Protein AF-A0A170TWL9-F1 (afdb_monomer_lite)

InterPro domains:
  IPR001144 Heat-labile enterotoxin, A chain [PF01375] (1-218)
  IPR001144 Heat-labile enterotoxin, A chain [PR00771] (6-32)
  IPR001144 Heat-labile enterotoxin, A chain [PR00771] (35-55)
  IPR001144 Heat-labile enterotoxin, A chain [PR00771] (71-89)
  IPR001144 Heat-labile enterotoxin, A chain [PR00771] (93-113)
  IPR001144 Heat-labile enterotoxin, A chain [PR00771] (134-156)
  IPR001144 Heat-labile enterotoxin, A chain [PR00771] (157-177)
  IPR001144 Heat-labile enterotoxin, A chain [PR00771] (177-192)

pLDDT: mean 90.64, std 11.94, range [48.66, 98.81]

Sequence (218 aa):
MPRGHNEYFDRGTQMNINLYDHARGTQTGFVRYDDGYVSTSLSLRSAHLAGQSILSGYSTYYIYVIATAPNMFNVNDVLGIYSPHPYEQEVSALGGIPYSQIYGWYRVNFGVIDERLHRNREYRDRYYRNLNIAPAEDGYRLAGFPPDHQAWREEPWIHHAPQGCGNSSRTITGDTCNEETQNLSTIYLRKYQSKVKRQIFSDYQSEVDIYNRIRNEL

Structure (mmCIF, N/CA/C/O backbone):
data_AF-A0A170TWL9-F1
#
_entry.id   AF-A0A170TWL9-F1
#
loop_
_atom_site.group_PDB
_atom_site.id
_atom_site.type_symbol
_atom_site.label_atom_id
_atom_site.label_alt_id
_atom_site.label_comp_id
_atom_site.label_asym_id
_atom_site.label_entity_id
_atom_site.label_seq_id
_atom_site.pdbx_PDB_ins_code
_atom_site.Cartn_x
_atom_site.Cartn_y
_atom_site.Cartn_z
_atom_site.occupancy
_atom_site.B_iso_or_equiv
_atom_site.auth_seq_id
_atom_site.auth_comp_id
_atom_site.auth_asym_id
_atom_site.auth_atom_id
_atom_site.pdbx_PDB_model_num
ATOM 1 N N . MET A 1 1 ? 1.762 5.913 8.881 1.00 92.31 1 MET A N 1
ATOM 2 C CA . MET A 1 1 ? 2.630 6.549 7.867 1.00 92.31 1 MET A CA 1
ATOM 3 C C . MET A 1 1 ? 3.800 5.625 7.592 1.00 92.31 1 MET A C 1
ATOM 5 O O . MET A 1 1 ? 4.074 4.807 8.469 1.00 92.31 1 MET A O 1
ATOM 9 N N . PRO A 1 2 ? 4.455 5.721 6.425 1.00 92.19 2 PRO A N 1
ATOM 10 C CA . PRO A 1 2 ? 5.733 5.060 6.206 1.00 92.19 2 PRO A CA 1
ATOM 11 C C . PRO A 1 2 ? 6.799 5.585 7.179 1.00 92.19 2 PRO A C 1
ATOM 13 O O . PRO A 1 2 ? 6.659 6.676 7.743 1.00 92.19 2 PRO A O 1
ATOM 16 N N . ARG A 1 3 ? 7.859 4.809 7.393 1.00 89.56 3 ARG A N 1
ATOM 17 C CA . ARG A 1 3 ? 8.984 5.163 8.259 1.00 89.56 3 ARG A CA 1
ATOM 18 C C . ARG A 1 3 ? 9.635 6.462 7.788 1.00 89.56 3 ARG A C 1
ATOM 20 O O . ARG A 1 3 ? 9.765 6.714 6.597 1.00 89.56 3 ARG A O 1
ATOM 27 N N . GLY A 1 4 ? 10.034 7.303 8.742 1.00 85.31 4 GLY A N 1
ATOM 28 C CA . GLY A 1 4 ? 10.668 8.590 8.445 1.00 85.31 4 GLY A CA 1
ATOM 29 C C . GLY A 1 4 ? 9.705 9.677 7.958 1.00 85.31 4 GLY A C 1
ATOM 30 O O . GLY A 1 4 ? 10.166 10.763 7.628 1.00 85.31 4 GLY A O 1
ATOM 31 N N . HIS A 1 5 ? 8.389 9.429 7.944 1.00 84.69 5 HIS A N 1
ATOM 32 C CA . HIS A 1 5 ? 7.387 10.428 7.581 1.00 84.69 5 HIS A CA 1
ATOM 33 C C . HIS A 1 5 ? 6.379 10.672 8.707 1.00 84.69 5 HIS A C 1
ATOM 35 O O . HIS A 1 5 ? 5.733 9.743 9.196 1.00 84.69 5 HIS A O 1
ATOM 41 N N . ASN A 1 6 ? 6.223 11.939 9.094 1.00 85.00 6 ASN A N 1
ATOM 42 C CA . ASN A 1 6 ? 5.450 12.315 10.281 1.00 85.00 6 ASN A CA 1
ATOM 43 C C . ASN A 1 6 ? 4.009 12.737 9.959 1.00 85.00 6 ASN A C 1
ATOM 45 O O . ASN A 1 6 ? 3.110 12.502 10.763 1.00 85.00 6 ASN A O 1
ATOM 49 N N . GLU A 1 7 ? 3.759 13.307 8.777 1.00 87.38 7 GLU A N 1
ATOM 50 C CA . GLU A 1 7 ? 2.449 13.847 8.404 1.00 87.38 7 GLU A CA 1
ATOM 51 C C . GLU A 1 7 ? 2.082 13.482 6.969 1.00 87.38 7 GLU A C 1
ATOM 53 O O . GLU A 1 7 ? 2.837 13.755 6.052 1.00 87.38 7 GLU A O 1
ATOM 58 N N . TYR A 1 8 ? 0.876 12.954 6.742 1.00 87.00 8 TYR A N 1
ATOM 59 C CA . TYR A 1 8 ? 0.470 12.432 5.428 1.00 87.00 8 TYR A CA 1
ATOM 60 C C . TYR A 1 8 ? 0.546 13.437 4.270 1.00 87.00 8 TYR A C 1
ATOM 62 O O . TYR A 1 8 ? 0.682 13.042 3.116 1.00 87.00 8 TYR A O 1
ATOM 70 N N . PHE A 1 9 ? 0.362 14.728 4.553 1.00 87.25 9 PHE A N 1
ATOM 71 C CA . PHE A 1 9 ? 0.367 15.783 3.541 1.00 87.25 9 PHE A CA 1
ATOM 72 C C . PHE A 1 9 ? 1.649 16.611 3.535 1.00 87.25 9 PHE A C 1
ATOM 74 O O . PHE A 1 9 ? 1.717 17.556 2.737 1.00 87.25 9 PHE A O 1
ATOM 81 N N . ASP A 1 10 ? 2.622 16.276 4.389 1.00 82.06 10 ASP A N 1
ATOM 82 C CA . ASP A 1 10 ? 3.921 16.930 4.372 1.00 82.06 10 ASP A CA 1
ATOM 83 C C . ASP A 1 10 ? 4.630 16.640 3.047 1.00 82.06 10 ASP A C 1
ATOM 85 O O . ASP A 1 10 ? 4.561 15.556 2.467 1.00 82.06 10 ASP A O 1
ATOM 89 N N . ARG A 1 11 ? 5.274 17.682 2.536 1.00 74.31 11 ARG A N 1
ATOM 90 C CA . ARG A 1 11 ? 6.054 17.663 1.299 1.00 74.31 11 ARG A CA 1
ATOM 91 C C . ARG A 1 11 ? 7.509 18.049 1.534 1.00 74.31 11 ARG A C 1
ATOM 93 O O . ARG A 1 11 ? 8.288 17.945 0.594 1.00 74.31 11 ARG A O 1
ATOM 100 N N . GLY A 1 12 ? 7.855 18.524 2.732 1.00 68.00 12 GLY A N 1
ATOM 101 C CA . GLY A 1 12 ? 9.215 18.899 3.103 1.00 68.00 12 GLY A CA 1
ATOM 102 C C . GLY A 1 12 ? 10.108 17.682 3.318 1.00 68.00 12 GLY A C 1
ATOM 103 O O . GLY A 1 12 ? 11.290 17.729 2.992 1.00 68.00 12 GLY A O 1
ATOM 104 N N . THR A 1 13 ? 9.537 16.573 3.792 1.00 71.31 13 THR A N 1
ATOM 105 C CA . THR A 1 13 ? 10.272 15.321 3.989 1.00 71.31 13 THR A CA 1
ATOM 106 C C . THR A 1 13 ? 10.143 14.420 2.761 1.00 71.31 13 THR A C 1
ATOM 108 O O . THR A 1 13 ? 9.133 13.734 2.583 1.00 71.31 13 THR A O 1
ATOM 111 N N . GLN A 1 14 ? 11.160 14.413 1.898 1.00 76.06 14 GLN A N 1
ATOM 112 C CA . GLN A 1 14 ? 11.200 13.521 0.739 1.00 76.06 14 GLN A CA 1
ATOM 113 C C . GLN A 1 14 ? 11.620 12.110 1.174 1.00 76.06 14 GLN A C 1
ATOM 115 O O . GLN A 1 14 ? 12.748 11.900 1.607 1.00 76.06 14 GLN A O 1
ATOM 120 N N . MET A 1 15 ? 10.695 11.151 1.073 1.00 88.88 15 MET A N 1
ATOM 121 C CA . MET A 1 15 ? 10.951 9.733 1.350 1.00 88.88 15 MET A CA 1
ATOM 122 C C . MET A 1 15 ? 11.278 8.969 0.061 1.00 88.88 15 MET A C 1
ATOM 124 O O . MET A 1 15 ? 10.756 9.315 -1.005 1.00 88.88 15 MET A O 1
ATOM 128 N N . ASN A 1 16 ? 12.088 7.912 0.166 1.00 93.00 16 ASN A N 1
ATOM 129 C CA . ASN A 1 16 ? 12.199 6.906 -0.892 1.00 93.00 16 ASN A CA 1
ATOM 130 C C . ASN A 1 16 ? 10.837 6.221 -1.086 1.00 93.00 16 ASN A C 1
ATOM 132 O O . ASN A 1 16 ? 10.160 5.946 -0.096 1.00 93.00 16 ASN A O 1
ATOM 136 N N . ILE A 1 17 ? 10.424 5.978 -2.331 1.00 96.19 17 ILE A N 1
ATOM 137 C CA . ILE A 1 17 ? 9.182 5.280 -2.675 1.00 96.19 17 ILE A CA 1
ATOM 138 C C . ILE A 1 17 ? 9.493 4.180 -3.692 1.00 96.19 17 ILE A C 1
ATOM 140 O O . ILE A 1 17 ? 9.499 4.417 -4.903 1.00 96.19 17 ILE A O 1
ATOM 144 N N . ASN A 1 18 ? 9.701 2.965 -3.189 1.00 98.00 18 ASN A N 1
ATOM 145 C CA . ASN A 1 18 ? 10.047 1.799 -3.997 1.00 98.00 18 ASN A CA 1
ATOM 146 C C . ASN A 1 18 ? 9.325 0.548 -3.466 1.00 98.00 18 ASN A C 1
ATOM 148 O O . ASN A 1 18 ? 9.543 0.130 -2.330 1.00 98.00 18 ASN A O 1
ATOM 152 N N . LEU A 1 19 ? 8.454 -0.052 -4.289 1.00 98.38 19 LEU A N 1
ATOM 153 C CA . LEU A 1 19 ? 7.650 -1.207 -3.880 1.00 98.38 19 LEU A CA 1
ATOM 154 C C . LEU A 1 19 ? 8.497 -2.474 -3.695 1.00 98.38 19 LEU A C 1
ATOM 156 O O . LEU A 1 19 ? 8.265 -3.227 -2.751 1.00 98.38 19 LEU A O 1
ATOM 160 N N . TYR A 1 20 ? 9.469 -2.715 -4.575 1.00 98.31 20 TYR A N 1
ATOM 161 C CA . TYR A 1 20 ? 10.357 -3.872 -4.499 1.00 98.31 20 TYR A CA 1
ATOM 162 C C . TYR A 1 20 ? 11.266 -3.815 -3.267 1.00 98.31 20 TYR A C 1
ATOM 164 O O . TYR A 1 20 ? 11.456 -4.831 -2.597 1.00 98.31 20 TYR A O 1
ATOM 172 N N . ASP A 1 21 ? 11.797 -2.641 -2.923 1.00 97.38 21 ASP A N 1
ATOM 173 C CA . ASP A 1 21 ? 12.589 -2.460 -1.700 1.00 97.38 21 ASP A CA 1
ATOM 174 C C . ASP A 1 21 ? 11.718 -2.628 -0.451 1.00 97.38 21 ASP A C 1
ATOM 176 O O . ASP A 1 21 ? 12.041 -3.449 0.413 1.00 97.38 21 ASP A O 1
ATOM 180 N N . HIS A 1 22 ? 10.546 -1.981 -0.424 1.00 97.56 22 HIS A N 1
ATOM 181 C CA . HIS A 1 22 ? 9.564 -2.137 0.649 1.00 97.56 22 HIS A CA 1
ATOM 182 C C . HIS A 1 22 ? 9.211 -3.609 0.900 1.00 97.56 22 HIS A C 1
ATOM 184 O O . HIS A 1 22 ? 9.270 -4.086 2.036 1.00 97.56 22 HIS A O 1
ATOM 190 N N . ALA A 1 23 ? 8.873 -4.346 -0.162 1.00 97.38 23 ALA A N 1
ATOM 191 C CA . ALA A 1 23 ? 8.463 -5.743 -0.079 1.00 97.38 23 ALA A CA 1
ATOM 192 C C . ALA A 1 23 ? 9.595 -6.665 0.399 1.00 97.38 23 ALA A C 1
ATOM 194 O O . ALA A 1 23 ? 9.314 -7.736 0.924 1.00 97.38 23 ALA A O 1
ATOM 195 N N . ARG A 1 24 ? 10.868 -6.272 0.255 1.00 95.75 24 ARG A N 1
ATOM 196 C CA . ARG A 1 24 ? 12.031 -7.014 0.775 1.00 95.75 24 ARG A CA 1
ATOM 197 C C . ARG A 1 24 ? 12.435 -6.599 2.193 1.00 95.75 24 ARG A C 1
ATOM 199 O O . ARG A 1 24 ? 13.191 -7.327 2.835 1.00 95.75 24 ARG A O 1
ATOM 206 N N . GLY A 1 25 ? 11.935 -5.470 2.698 1.00 90.38 25 GLY A N 1
ATOM 207 C CA . GLY A 1 25 ? 12.315 -4.910 3.998 1.00 90.38 25 GLY A CA 1
ATOM 208 C C . GLY A 1 25 ? 12.005 -5.831 5.183 1.00 90.38 25 GLY A C 1
ATOM 209 O O . GLY A 1 25 ? 10.901 -6.346 5.312 1.00 90.38 25 GLY A O 1
ATOM 210 N N . THR A 1 26 ? 12.958 -6.037 6.090 1.00 84.81 26 THR A N 1
ATOM 211 C CA . THR A 1 26 ? 12.787 -6.947 7.235 1.00 84.81 26 THR A CA 1
ATOM 212 C C . THR A 1 26 ? 11.774 -6.430 8.261 1.00 84.81 26 THR A C 1
ATOM 214 O O . THR A 1 26 ? 11.800 -5.261 8.642 1.00 84.81 26 THR A O 1
ATOM 217 N N . GLN A 1 27 ? 10.942 -7.326 8.791 1.00 77.19 27 GLN A N 1
ATOM 218 C CA . GLN A 1 27 ? 9.908 -7.024 9.786 1.00 77.19 27 GLN A CA 1
ATOM 219 C C . GLN A 1 27 ? 10.468 -7.115 11.220 1.00 77.19 27 GLN A C 1
ATOM 221 O O . GLN A 1 27 ? 10.178 -8.051 11.962 1.00 77.19 27 GLN A O 1
ATOM 226 N N . THR A 1 28 ? 11.323 -6.173 11.628 1.00 73.75 28 THR A N 1
ATOM 227 C CA . THR A 1 28 ? 11.862 -6.133 13.002 1.00 73.75 28 THR A CA 1
ATOM 228 C C . THR A 1 28 ? 11.100 -5.124 13.856 1.00 73.75 28 THR A C 1
ATOM 230 O O . THR A 1 28 ? 11.304 -3.918 13.724 1.00 73.75 28 THR A O 1
ATOM 233 N N . GLY A 1 29 ? 10.216 -5.611 14.733 1.00 76.19 29 GLY A N 1
ATOM 234 C CA . GLY A 1 29 ? 9.439 -4.787 15.673 1.00 76.19 29 GLY A CA 1
ATOM 235 C C . GLY A 1 29 ? 8.291 -3.980 15.052 1.00 76.19 29 GLY A C 1
ATOM 236 O O . GLY A 1 29 ? 7.543 -3.339 15.782 1.00 76.19 29 GLY A O 1
ATOM 237 N N . PHE A 1 30 ? 8.124 -4.033 13.728 1.00 83.25 30 PHE A N 1
ATOM 238 C CA . PHE A 1 30 ? 7.026 -3.424 12.978 1.00 83.25 30 PHE A CA 1
ATOM 239 C C . PHE A 1 30 ? 6.694 -4.270 11.743 1.00 83.25 30 PHE A C 1
ATOM 241 O O . PHE A 1 30 ? 7.582 -4.868 11.134 1.00 83.25 30 PHE A O 1
ATOM 248 N N . VAL A 1 31 ? 5.414 -4.291 11.357 1.00 85.44 31 VAL A N 1
ATOM 249 C CA . VAL A 1 31 ? 4.985 -4.753 10.022 1.00 85.44 31 VAL A CA 1
ATOM 250 C C . VAL A 1 31 ? 5.604 -3.829 8.962 1.00 85.44 31 VAL A C 1
ATOM 252 O O . VAL A 1 31 ? 5.849 -2.658 9.259 1.00 85.44 31 VAL A O 1
ATOM 255 N N . ARG A 1 32 ? 5.872 -4.330 7.743 1.00 91.69 32 ARG A N 1
ATOM 256 C CA . ARG A 1 32 ? 6.568 -3.569 6.685 1.00 91.69 32 ARG A CA 1
ATOM 257 C C . ARG A 1 32 ? 5.933 -2.196 6.474 1.00 91.69 32 ARG A C 1
ATOM 259 O O . ARG A 1 32 ? 4.750 -2.074 6.152 1.00 91.69 32 ARG A O 1
ATOM 266 N N . TYR A 1 33 ? 6.738 -1.156 6.656 1.00 92.44 33 TYR A N 1
ATOM 267 C CA . TYR A 1 33 ? 6.307 0.237 6.549 1.00 92.44 33 TYR A CA 1
ATOM 268 C C . TYR A 1 33 ? 7.424 1.170 6.055 1.00 92.44 33 TYR A C 1
ATOM 270 O O . TYR A 1 33 ? 7.329 2.379 6.235 1.00 92.44 33 TYR A O 1
ATOM 278 N N . ASP A 1 34 ? 8.502 0.623 5.487 1.00 93.69 34 ASP A N 1
ATOM 279 C CA . ASP A 1 34 ? 9.631 1.403 4.960 1.00 93.69 34 ASP A CA 1
ATOM 280 C C . ASP A 1 34 ? 9.448 1.729 3.465 1.00 93.69 34 ASP A C 1
ATOM 282 O O . ASP A 1 34 ? 8.445 1.333 2.864 1.00 93.69 34 ASP A O 1
ATOM 286 N N . ASP A 1 35 ? 10.382 2.479 2.878 1.00 95.50 35 ASP A N 1
ATOM 287 C CA . ASP A 1 35 ? 10.444 2.771 1.430 1.00 95.50 35 ASP A CA 1
ATOM 288 C C . ASP A 1 35 ? 9.135 3.316 0.844 1.00 95.50 35 ASP A C 1
ATOM 290 O O . ASP A 1 35 ? 8.732 3.021 -0.282 1.00 95.50 35 ASP A O 1
ATOM 294 N N . GLY A 1 36 ? 8.452 4.132 1.647 1.00 95.38 36 GLY A N 1
ATOM 295 C CA . GLY A 1 36 ? 7.307 4.924 1.223 1.00 95.38 36 GLY A CA 1
ATOM 296 C C . GLY A 1 36 ? 5.995 4.166 1.090 1.00 95.38 36 GLY A C 1
ATOM 297 O O . GLY A 1 36 ? 5.004 4.758 0.663 1.00 95.38 36 GLY A O 1
ATOM 298 N N . TYR A 1 37 ? 5.942 2.906 1.511 1.00 98.06 37 TYR A N 1
ATOM 299 C CA . 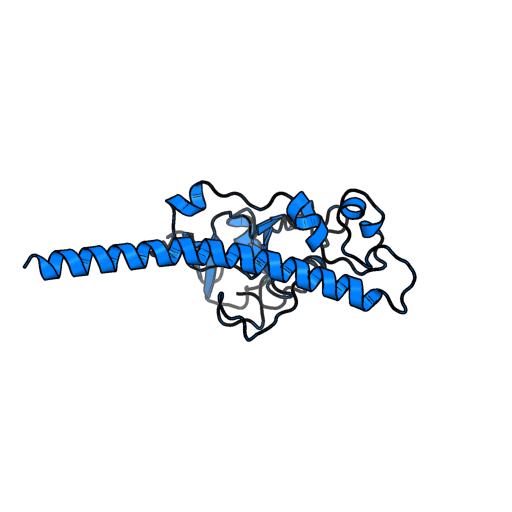TYR A 1 37 ? 4.716 2.116 1.557 1.00 98.06 37 TYR A CA 1
ATOM 300 C C . TYR A 1 37 ? 4.393 1.668 2.986 1.00 98.06 37 TYR A C 1
ATOM 302 O O . TYR A 1 37 ? 5.257 1.615 3.856 1.00 98.06 37 TYR A O 1
ATOM 310 N N . VAL A 1 38 ? 3.127 1.337 3.243 1.00 97.94 38 VAL A N 1
ATOM 311 C CA . VAL A 1 38 ? 2.688 0.659 4.475 1.00 97.94 38 VAL A CA 1
ATOM 312 C C . VAL A 1 38 ? 1.920 -0.593 4.088 1.00 97.94 38 VAL A C 1
ATOM 314 O O . VAL A 1 38 ? 0.921 -0.489 3.375 1.00 97.94 38 VAL A O 1
ATOM 317 N N . SER A 1 39 ? 2.380 -1.751 4.555 1.00 97.81 39 SER A N 1
ATOM 318 C CA . SER A 1 39 ? 1.789 -3.043 4.221 1.00 97.81 39 SER A CA 1
ATOM 319 C C . SER A 1 39 ? 0.548 -3.343 5.064 1.00 97.81 39 SER A C 1
ATOM 321 O O . SER A 1 39 ? 0.416 -2.914 6.216 1.00 97.81 39 SER A O 1
ATOM 323 N N . THR A 1 40 ? -0.391 -4.066 4.463 1.00 98.25 40 T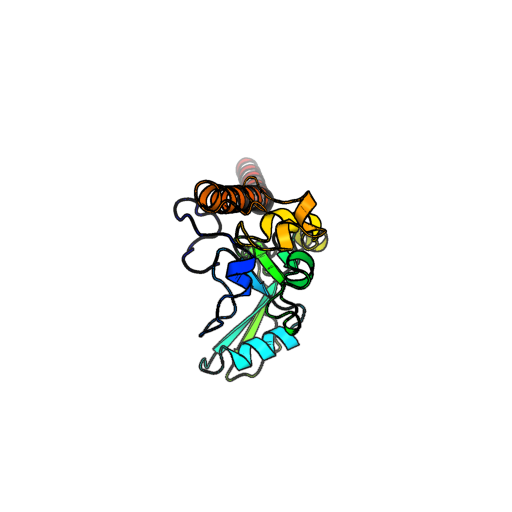HR A N 1
ATOM 324 C CA . THR A 1 40 ? -1.646 -4.522 5.065 1.00 98.25 40 THR A CA 1
ATOM 325 C C . THR A 1 40 ? -1.912 -5.970 4.666 1.00 98.25 40 THR A C 1
ATOM 327 O O . THR A 1 40 ? -1.358 -6.470 3.687 1.00 98.25 40 THR A O 1
ATOM 330 N N . SER A 1 41 ? -2.782 -6.650 5.413 1.00 97.06 41 SER A N 1
ATOM 331 C CA . SER A 1 41 ? -3.205 -8.020 5.107 1.00 97.06 41 SER A CA 1
ATOM 332 C C . SER A 1 41 ? -4.662 -8.056 4.649 1.00 97.06 41 SER A C 1
ATOM 334 O O . SER A 1 41 ? -5.493 -7.292 5.140 1.00 97.06 41 SER A O 1
ATOM 336 N N . LEU A 1 42 ? -5.000 -9.012 3.782 1.00 95.88 42 LEU A N 1
ATOM 337 C CA . LEU A 1 42 ? -6.357 -9.183 3.237 1.00 95.88 42 LEU A CA 1
ATOM 338 C C . LEU A 1 42 ? -7.414 -9.623 4.264 1.00 95.88 42 LEU A C 1
ATOM 340 O O . LEU A 1 42 ? -8.610 -9.553 3.987 1.00 95.88 42 LEU A O 1
ATOM 344 N N . SER A 1 43 ? -7.007 -10.111 5.440 1.00 96.88 43 SER A N 1
ATOM 345 C CA . SER A 1 43 ? -7.937 -10.577 6.469 1.00 96.88 43 SER A CA 1
ATOM 346 C C . SER A 1 43 ? -7.483 -10.212 7.879 1.00 96.88 43 SER A C 1
ATOM 348 O O . SER A 1 43 ? -6.285 -10.147 8.165 1.00 96.88 43 SER A O 1
ATOM 350 N N . LEU A 1 44 ? -8.455 -10.059 8.787 1.00 97.25 44 LEU A N 1
ATOM 351 C CA . LEU A 1 44 ? -8.206 -9.861 10.219 1.00 97.25 44 LEU A CA 1
ATOM 352 C C . LEU A 1 44 ? -7.350 -10.993 10.803 1.00 97.25 44 LEU A C 1
ATOM 354 O O . LEU A 1 44 ? -6.450 -10.737 11.595 1.00 97.25 44 LEU A O 1
ATOM 358 N N . ARG A 1 45 ? -7.593 -12.240 10.380 1.00 96.44 45 ARG A N 1
ATOM 359 C CA . ARG A 1 45 ? -6.821 -13.402 10.832 1.00 96.44 45 ARG A CA 1
ATOM 360 C C . ARG A 1 45 ? -5.358 -13.303 10.404 1.00 96.44 45 ARG A C 1
ATOM 362 O O . ARG A 1 45 ? -4.481 -13.495 11.238 1.00 96.44 45 ARG A O 1
ATOM 369 N N . SER A 1 46 ? -5.092 -12.993 9.136 1.00 95.94 46 SER A N 1
ATOM 370 C CA . SER A 1 46 ? -3.722 -12.832 8.629 1.00 95.94 46 SER A CA 1
ATOM 371 C C . SER A 1 46 ? -3.002 -11.686 9.345 1.00 95.94 46 SER A C 1
ATOM 373 O O . SER A 1 46 ? -1.878 -11.868 9.803 1.00 95.94 46 SER A O 1
ATOM 375 N N . ALA A 1 47 ? -3.682 -10.549 9.535 1.00 96.88 47 ALA A N 1
ATOM 376 C CA . ALA A 1 47 ? -3.137 -9.405 10.265 1.00 96.88 47 ALA A CA 1
ATOM 377 C C . ALA A 1 47 ? -2.833 -9.742 11.735 1.00 96.88 47 ALA A C 1
ATOM 379 O O . ALA A 1 47 ? -1.810 -9.322 12.272 1.00 96.88 47 ALA A O 1
ATOM 380 N N . HIS A 1 48 ? -3.693 -10.526 12.390 1.00 96.81 48 HIS A N 1
ATOM 381 C CA . HIS A 1 48 ? -3.469 -10.979 13.762 1.00 96.81 48 HIS A CA 1
ATOM 382 C C . HIS A 1 48 ? -2.284 -11.936 13.866 1.00 96.81 48 HIS A C 1
ATOM 384 O O . HIS A 1 48 ? -1.451 -11.760 14.748 1.00 96.81 48 HIS A O 1
ATOM 390 N N . LEU A 1 49 ? -2.153 -12.897 12.946 1.00 95.25 49 LEU A N 1
ATOM 391 C CA . LEU A 1 49 ? -1.001 -13.805 12.902 1.00 95.25 49 LEU A CA 1
ATOM 392 C C . LEU A 1 49 ? 0.315 -13.043 12.688 1.00 95.25 49 LEU A C 1
ATOM 394 O O . LEU A 1 49 ? 1.286 -13.301 13.400 1.00 95.25 49 LEU A O 1
ATOM 398 N N . ALA A 1 50 ? 0.333 -12.065 11.777 1.00 93.00 50 ALA A N 1
ATOM 399 C CA . ALA A 1 50 ? 1.482 -11.181 11.587 1.00 93.00 50 ALA A CA 1
ATOM 400 C C . ALA A 1 50 ? 1.790 -10.381 12.866 1.00 93.00 50 ALA A C 1
ATOM 402 O O . ALA A 1 50 ? 2.932 -10.355 13.323 1.00 93.00 50 ALA A O 1
ATOM 403 N N . GLY A 1 51 ? 0.765 -9.805 13.505 1.00 94.44 51 GLY A N 1
ATOM 404 C CA . GLY A 1 51 ? 0.891 -9.109 14.788 1.00 94.44 51 GLY A CA 1
ATOM 405 C C . GLY A 1 51 ? 1.480 -9.994 15.889 1.00 94.44 51 GLY A C 1
ATOM 406 O O . GLY A 1 51 ? 2.403 -9.576 16.578 1.00 94.44 51 GLY A O 1
ATOM 407 N N . GLN A 1 52 ? 1.035 -11.245 16.012 1.00 94.31 52 GLN A N 1
ATOM 408 C CA . GLN A 1 52 ? 1.604 -12.201 16.966 1.00 94.31 52 GLN A CA 1
ATOM 409 C C . GLN A 1 52 ? 3.065 -12.548 16.658 1.00 94.31 52 GLN A C 1
ATOM 411 O O . GLN A 1 52 ? 3.852 -12.717 17.583 1.00 94.31 52 GLN A O 1
ATOM 416 N N . SER A 1 53 ? 3.444 -12.644 15.383 1.00 92.88 53 SER A N 1
ATOM 417 C CA . SER A 1 53 ? 4.823 -12.955 14.994 1.00 92.88 53 SER A CA 1
ATOM 418 C C . SER A 1 53 ? 5.778 -11.780 15.225 1.00 92.88 53 SER A C 1
ATOM 420 O O . SER A 1 53 ? 6.914 -11.982 15.644 1.00 92.88 53 SER A O 1
ATOM 422 N N . ILE A 1 54 ? 5.329 -10.555 14.948 1.00 92.62 54 ILE A N 1
ATOM 423 C CA . ILE A 1 54 ? 6.196 -9.369 14.851 1.00 92.62 54 ILE A CA 1
ATOM 424 C C . ILE A 1 54 ? 6.128 -8.503 16.117 1.00 92.62 54 ILE A C 1
ATOM 426 O O . ILE A 1 54 ? 7.113 -7.872 16.497 1.00 92.62 54 ILE A O 1
ATOM 430 N N . LEU A 1 55 ? 4.968 -8.469 16.777 1.00 93.44 55 LEU A N 1
ATOM 431 C CA . LEU A 1 55 ? 4.648 -7.564 17.885 1.00 93.44 55 LEU A CA 1
ATOM 432 C C . LEU A 1 55 ? 4.416 -8.303 19.214 1.00 93.44 55 LEU A C 1
ATOM 434 O O . LEU A 1 55 ? 3.882 -7.712 20.149 1.00 93.44 55 LEU A O 1
ATOM 438 N N . SER A 1 56 ? 4.830 -9.569 19.342 1.00 88.81 56 SER A N 1
ATOM 439 C CA . SER A 1 56 ? 4.637 -10.377 20.565 1.00 88.81 56 SER A CA 1
ATOM 440 C C . SER A 1 56 ? 5.222 -9.758 21.839 1.00 88.81 56 SER A C 1
ATOM 442 O O . SER A 1 56 ? 4.725 -10.027 22.931 1.00 88.81 56 SER A O 1
ATOM 444 N N . GLY A 1 57 ? 6.249 -8.912 21.716 1.00 90.25 57 GLY A N 1
ATOM 445 C CA . GLY A 1 57 ? 6.835 -8.175 22.840 1.00 90.25 57 GLY A CA 1
ATOM 446 C C . GLY A 1 57 ? 5.966 -7.029 23.376 1.00 90.25 57 GLY A C 1
ATOM 447 O O . GLY A 1 57 ? 6.252 -6.504 24.451 1.00 90.25 57 GLY A O 1
ATOM 448 N N . TYR A 1 58 ? 4.910 -6.633 22.661 1.00 93.50 58 TYR A N 1
ATOM 449 C CA . TYR A 1 58 ? 4.010 -5.560 23.074 1.00 93.50 58 TYR A CA 1
ATOM 450 C C . TYR A 1 58 ? 2.825 -6.125 23.862 1.00 93.50 58 TYR A C 1
ATOM 452 O O . TYR A 1 58 ? 2.062 -6.954 23.371 1.00 93.50 58 TYR A O 1
ATOM 460 N N . SER A 1 59 ? 2.613 -5.612 25.077 1.00 95.94 59 SER A N 1
ATOM 461 C CA . SER A 1 59 ? 1.432 -5.947 25.887 1.00 95.94 59 SER A CA 1
ATOM 462 C C . SER A 1 59 ? 0.126 -5.486 25.238 1.00 95.94 59 SER A C 1
ATOM 464 O O . SER A 1 59 ? -0.924 -6.091 25.452 1.00 95.94 59 SER A O 1
ATOM 466 N N . THR A 1 60 ? 0.179 -4.428 24.428 1.00 97.00 60 THR A N 1
ATOM 467 C CA . THR A 1 60 ? -0.965 -3.901 23.690 1.00 97.00 60 THR A CA 1
ATOM 468 C C . THR A 1 60 ? -0.536 -3.418 22.313 1.00 97.00 60 THR A C 1
ATOM 470 O O . THR A 1 60 ? 0.399 -2.629 22.194 1.00 97.00 60 THR A O 1
ATOM 473 N N . TYR A 1 61 ? -1.258 -3.845 21.281 1.00 97.75 61 TYR A N 1
ATOM 474 C CA . TYR A 1 61 ? -1.149 -3.317 19.922 1.00 97.75 61 TYR A CA 1
ATOM 475 C C . TYR A 1 61 ? -2.539 -3.183 19.288 1.00 97.75 61 TYR A C 1
ATOM 477 O O . TYR A 1 61 ? -3.556 -3.487 19.915 1.00 97.75 61 TYR A O 1
ATOM 485 N N . TYR A 1 62 ? -2.601 -2.682 18.056 1.00 98.19 62 TYR A N 1
ATOM 486 C CA . TYR A 1 62 ? -3.857 -2.444 17.349 1.00 98.19 62 TYR A CA 1
ATOM 487 C C . TYR A 1 62 ? -3.849 -3.121 15.987 1.00 98.19 62 TYR A C 1
ATOM 489 O O . TYR A 1 62 ? -2.830 -3.128 15.299 1.00 98.19 62 TYR A O 1
ATOM 497 N N . ILE A 1 63 ? -5.010 -3.631 15.584 1.00 98.44 63 ILE A N 1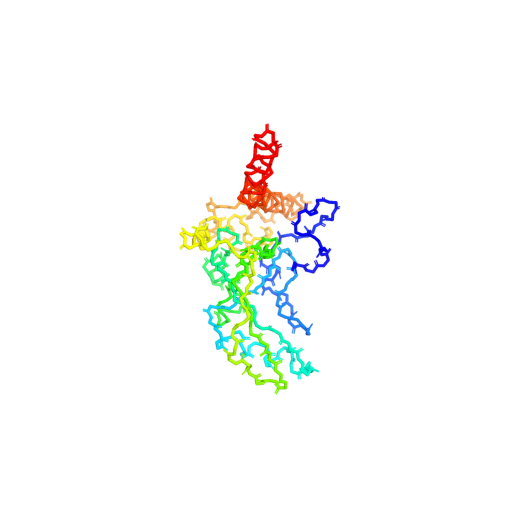
ATOM 498 C CA . ILE A 1 63 ? -5.264 -4.044 14.206 1.00 98.44 63 ILE A CA 1
ATOM 499 C C . ILE A 1 63 ? -6.215 -3.019 13.603 1.00 98.44 63 ILE A C 1
ATOM 501 O O . ILE A 1 63 ? -7.385 -2.939 13.985 1.00 98.44 63 ILE A O 1
ATOM 505 N N . TYR A 1 64 ? -5.704 -2.214 12.678 1.00 98.62 64 TYR A N 1
ATOM 506 C CA . TYR A 1 64 ? -6.507 -1.238 11.952 1.00 98.62 64 TYR A CA 1
ATOM 507 C C . TYR A 1 64 ? -7.299 -1.919 10.838 1.00 98.62 64 TYR A C 1
ATOM 509 O O . TYR A 1 64 ? -6.762 -2.716 10.073 1.00 98.62 64 TYR A O 1
ATOM 517 N N . VAL A 1 65 ? -8.578 -1.567 10.730 1.00 98.56 65 VAL A N 1
ATOM 518 C CA . VAL A 1 65 ? -9.441 -1.952 9.612 1.00 98.56 65 VAL A CA 1
ATOM 519 C C . VAL A 1 65 ? -9.403 -0.817 8.602 1.00 98.56 65 VAL A C 1
ATOM 521 O O . VAL A 1 65 ? -9.766 0.318 8.922 1.00 98.56 65 VAL A O 1
ATOM 524 N N . ILE A 1 66 ? -8.935 -1.105 7.394 1.00 98.69 66 ILE A N 1
ATOM 525 C CA . ILE A 1 66 ? -8.628 -0.095 6.381 1.00 98.69 66 ILE A CA 1
ATOM 526 C C . ILE A 1 66 ? -9.470 -0.374 5.138 1.00 98.69 66 ILE A C 1
ATOM 528 O O . ILE A 1 66 ? -9.592 -1.520 4.715 1.00 98.69 66 ILE A O 1
ATOM 532 N N . ALA A 1 67 ? -10.077 0.667 4.569 1.00 98.50 67 ALA A N 1
ATOM 533 C CA . ALA A 1 67 ? -10.841 0.537 3.335 1.00 98.50 67 ALA A CA 1
ATOM 534 C C . ALA A 1 67 ? -9.925 0.457 2.105 1.00 98.50 67 ALA A C 1
ATOM 536 O O . ALA A 1 67 ? -8.843 1.046 2.083 1.00 98.50 67 ALA A O 1
ATOM 537 N N . THR A 1 68 ? -10.386 -0.219 1.057 1.00 98.56 68 THR A N 1
ATOM 538 C CA . THR A 1 68 ? -9.705 -0.258 -0.239 1.00 98.56 68 THR A CA 1
ATOM 539 C C . THR A 1 68 ? -9.739 1.108 -0.920 1.00 98.56 68 THR A C 1
ATOM 541 O O . THR A 1 68 ? -10.744 1.818 -0.873 1.00 98.56 68 THR A O 1
ATOM 544 N N . ALA A 1 69 ? -8.634 1.491 -1.561 1.00 98.44 69 ALA A N 1
ATOM 545 C CA . ALA A 1 69 ? -8.572 2.663 -2.428 1.00 98.44 69 ALA A CA 1
ATOM 546 C C . ALA A 1 69 ? -7.380 2.572 -3.399 1.00 98.44 69 ALA A C 1
ATOM 548 O O . ALA A 1 69 ? -6.451 1.807 -3.136 1.00 98.44 69 ALA A O 1
ATOM 549 N N . PRO A 1 70 ? -7.340 3.381 -4.477 1.00 98.44 70 PRO A N 1
ATOM 550 C CA . PRO A 1 70 ? -6.296 3.278 -5.500 1.00 98.44 70 PRO A CA 1
ATOM 551 C C . PRO A 1 70 ? -4.878 3.686 -5.064 1.00 98.44 70 PRO A C 1
ATOM 553 O O . PRO A 1 70 ? -4.002 3.782 -5.905 1.00 98.44 70 PRO A O 1
ATOM 556 N N . ASN A 1 71 ? -4.611 3.967 -3.786 1.00 98.56 71 ASN A N 1
ATOM 557 C CA . ASN A 1 71 ? -3.234 4.022 -3.271 1.00 98.56 71 ASN A CA 1
ATOM 558 C C . ASN A 1 71 ? -2.684 2.647 -2.880 1.00 98.56 71 ASN A C 1
ATOM 560 O O . ASN A 1 71 ? -1.507 2.546 -2.549 1.00 98.56 71 ASN A O 1
ATOM 564 N N . MET A 1 72 ? -3.533 1.623 -2.853 1.00 98.81 72 MET A N 1
ATOM 565 C CA . MET A 1 72 ? -3.179 0.269 -2.459 1.00 98.81 72 MET A CA 1
ATOM 566 C C . MET A 1 72 ? -2.847 -0.589 -3.672 1.00 98.81 72 MET A C 1
ATOM 568 O O . MET A 1 72 ? -3.609 -0.604 -4.636 1.00 98.81 72 MET A O 1
ATOM 572 N N . PHE A 1 73 ? -1.758 -1.344 -3.580 1.00 98.81 73 PHE A N 1
ATOM 573 C CA . PHE A 1 73 ? -1.291 -2.263 -4.612 1.00 98.81 73 PHE A CA 1
ATOM 574 C C . PHE A 1 73 ? -1.168 -3.667 -4.032 1.00 98.81 73 PHE A C 1
ATOM 576 O O . PHE A 1 73 ? -0.579 -3.845 -2.966 1.00 98.81 73 PHE A O 1
ATOM 583 N N . ASN A 1 74 ? -1.706 -4.665 -4.733 1.00 98.69 74 ASN A N 1
ATOM 584 C CA . ASN A 1 74 ? -1.426 -6.060 -4.412 1.00 98.69 74 ASN A CA 1
ATOM 585 C C . ASN A 1 74 ? 0.029 -6.364 -4.790 1.00 98.69 74 ASN A C 1
ATOM 587 O O . ASN A 1 74 ? 0.394 -6.303 -5.966 1.00 98.69 74 ASN A O 1
ATOM 591 N N . VAL A 1 75 ? 0.857 -6.670 -3.790 1.00 98.50 75 VAL A N 1
ATOM 592 C CA . VAL A 1 75 ? 2.302 -6.865 -3.971 1.00 98.50 75 VAL A CA 1
ATOM 593 C C . VAL A 1 75 ? 2.576 -8.042 -4.905 1.00 98.50 75 VAL A C 1
ATOM 595 O O . VAL A 1 75 ? 3.447 -7.953 -5.769 1.00 98.50 75 VAL A O 1
ATOM 598 N N . ASN A 1 76 ? 1.791 -9.115 -4.794 1.00 98.62 76 ASN A N 1
ATOM 599 C CA . ASN A 1 76 ? 1.948 -10.304 -5.629 1.00 98.62 76 ASN A CA 1
ATOM 600 C C . ASN A 1 76 ? 1.585 -10.038 -7.084 1.00 98.62 76 ASN A C 1
ATOM 602 O O . ASN A 1 76 ? 2.281 -10.512 -7.974 1.00 98.62 76 ASN A O 1
ATOM 606 N N . ASP A 1 77 ? 0.530 -9.263 -7.330 1.00 98.56 77 ASP A N 1
ATOM 607 C CA . ASP A 1 77 ? 0.105 -8.977 -8.700 1.00 98.56 77 ASP A CA 1
ATOM 608 C C . ASP A 1 77 ? 1.098 -8.038 -9.394 1.00 98.56 77 ASP A C 1
ATOM 610 O O . ASP A 1 77 ? 1.378 -8.209 -10.577 1.00 98.56 77 ASP A O 1
ATOM 614 N N . VAL A 1 78 ? 1.654 -7.061 -8.664 1.00 98.75 78 VAL A N 1
ATOM 615 C CA . VAL A 1 78 ? 2.594 -6.077 -9.222 1.00 98.75 78 VAL A CA 1
ATOM 616 C C . VAL A 1 78 ? 4.003 -6.644 -9.384 1.00 98.75 78 VAL A C 1
ATOM 618 O O . VAL A 1 78 ? 4.645 -6.365 -10.395 1.00 98.75 78 VAL A O 1
ATOM 621 N N . LEU A 1 79 ? 4.502 -7.422 -8.417 1.00 98.69 79 LEU A N 1
ATOM 622 C CA . LEU A 1 79 ? 5.855 -7.993 -8.462 1.00 98.69 79 LEU A CA 1
ATOM 623 C C . LEU A 1 79 ? 5.899 -9.396 -9.083 1.00 98.69 79 LEU A C 1
ATOM 625 O O . LEU A 1 79 ? 6.979 -9.889 -9.406 1.00 98.69 79 LEU A O 1
ATOM 629 N N . GLY A 1 80 ? 4.747 -10.035 -9.298 1.00 98.25 80 GLY A N 1
ATOM 630 C CA . GLY A 1 80 ? 4.639 -11.339 -9.945 1.00 98.25 80 GLY A CA 1
ATOM 631 C C . GLY A 1 80 ? 5.492 -12.402 -9.253 1.00 98.25 80 GLY A C 1
ATOM 632 O O . GLY A 1 80 ? 5.520 -12.509 -8.025 1.00 98.25 80 GLY A O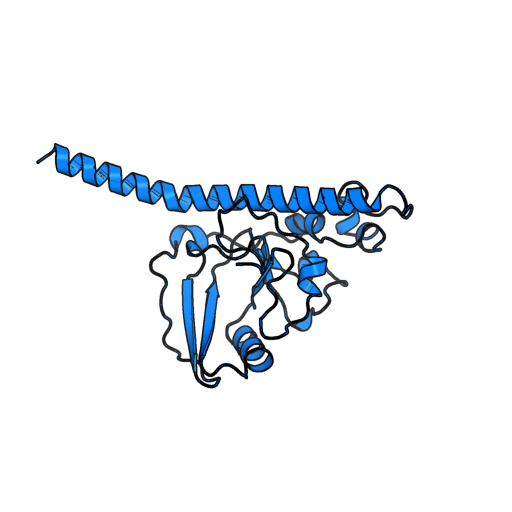 1
ATOM 633 N N . ILE A 1 81 ? 6.243 -13.162 -10.053 1.00 97.94 81 ILE A N 1
ATOM 634 C CA . ILE A 1 81 ? 7.172 -14.194 -9.563 1.00 97.94 81 ILE A CA 1
ATOM 635 C C . ILE A 1 81 ? 8.318 -13.637 -8.703 1.00 97.94 81 ILE A C 1
ATOM 637 O O . ILE A 1 81 ? 8.998 -14.404 -8.028 1.00 97.94 81 ILE A O 1
ATOM 641 N N . TYR A 1 82 ? 8.527 -12.318 -8.716 1.00 98.31 82 TYR A N 1
ATOM 642 C CA . TYR A 1 82 ? 9.548 -11.625 -7.931 1.00 98.31 82 TYR A CA 1
ATOM 643 C C . TYR A 1 82 ? 9.019 -11.082 -6.602 1.00 98.31 82 TYR A C 1
ATOM 645 O O . TYR A 1 82 ? 9.768 -10.424 -5.880 1.00 98.31 82 TYR A O 1
ATOM 653 N N . SER A 1 83 ? 7.752 -11.344 -6.259 1.00 98.25 83 SER A N 1
ATOM 654 C CA . SER A 1 83 ? 7.249 -11.067 -4.915 1.00 98.25 83 SER A CA 1
ATOM 655 C C . SER A 1 83 ? 8.049 -11.897 -3.899 1.00 98.25 83 SER A C 1
ATOM 657 O O . SER A 1 83 ? 8.058 -13.125 -3.995 1.00 98.25 83 SER A O 1
ATOM 659 N N . PRO A 1 84 ? 8.737 -11.269 -2.930 1.00 96.94 84 PRO A N 1
ATOM 660 C CA . PRO A 1 84 ? 9.632 -11.981 -2.015 1.00 96.94 84 PRO A CA 1
ATOM 661 C C . PRO A 1 84 ? 8.887 -12.846 -0.989 1.00 96.94 84 PRO A C 1
ATOM 663 O O . PRO A 1 84 ? 9.435 -13.834 -0.503 1.00 96.94 84 PRO A O 1
ATOM 666 N N . HIS A 1 85 ? 7.637 -12.499 -0.670 1.00 95.12 85 HIS A N 1
ATOM 667 C CA . HIS A 1 85 ? 6.832 -13.175 0.350 1.00 95.12 85 HIS A CA 1
ATOM 668 C C . HIS A 1 85 ? 5.398 -13.425 -0.138 1.00 95.12 85 HIS A C 1
ATOM 670 O O . HIS A 1 85 ? 4.434 -12.912 0.433 1.00 95.12 85 HIS A O 1
ATOM 676 N N . PRO A 1 86 ? 5.209 -14.233 -1.197 1.00 94.00 86 PRO A N 1
ATOM 677 C CA . PRO A 1 86 ? 3.917 -14.339 -1.865 1.00 94.00 86 PRO A CA 1
ATOM 678 C C . PRO A 1 86 ? 2.823 -14.949 -0.982 1.00 94.00 86 PRO A C 1
ATOM 680 O O . PRO A 1 86 ? 1.640 -14.646 -1.144 1.00 94.00 86 PRO A O 1
ATOM 683 N N . TYR A 1 87 ? 3.212 -15.769 -0.006 1.00 91.56 87 TYR A N 1
ATOM 684 C CA . TYR A 1 87 ? 2.307 -16.384 0.961 1.00 91.56 87 TYR A CA 1
ATOM 685 C C . TYR A 1 87 ? 1.726 -15.385 1.978 1.00 91.56 87 TYR A C 1
ATOM 687 O O . TYR A 1 87 ? 0.700 -15.690 2.584 1.00 91.56 87 TYR A O 1
ATOM 695 N N . GLU A 1 88 ? 2.335 -14.206 2.159 1.00 91.88 88 GLU A N 1
ATOM 696 C CA . GLU A 1 88 ? 1.814 -13.160 3.055 1.00 91.88 88 GLU A CA 1
ATOM 697 C C . GLU A 1 88 ? 0.610 -12.424 2.441 1.00 91.88 88 GLU A C 1
ATOM 699 O O . GLU A 1 88 ? -0.202 -11.865 3.179 1.00 91.88 88 GLU A O 1
ATOM 704 N N . GLN A 1 89 ? 0.445 -12.492 1.109 1.00 94.88 89 GLN A N 1
ATOM 705 C CA . GLN A 1 89 ? -0.644 -11.846 0.358 1.00 94.88 89 GLN A CA 1
ATOM 706 C C . GLN A 1 89 ? -0.794 -10.360 0.727 1.00 94.88 89 GLN A C 1
ATOM 708 O O . GLN A 1 89 ? -1.889 -9.872 1.021 1.00 94.88 89 GLN A O 1
ATOM 713 N N . GLU A 1 90 ? 0.343 -9.662 0.765 1.00 9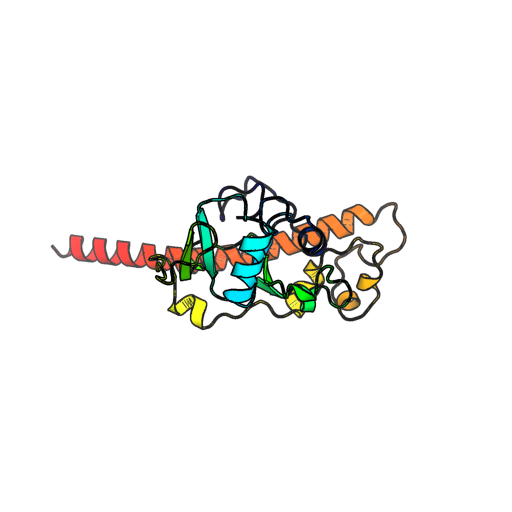6.19 90 GLU A N 1
ATOM 714 C CA . GLU A 1 90 ? 0.424 -8.265 1.176 1.00 96.19 90 GLU A CA 1
ATOM 715 C C . GLU A 1 90 ? -0.277 -7.328 0.178 1.00 96.19 90 GLU A C 1
ATOM 717 O O . GLU A 1 90 ? -0.150 -7.456 -1.045 1.00 96.19 90 GLU A O 1
ATOM 722 N N . VAL A 1 91 ? -0.976 -6.330 0.721 1.00 98.62 91 VAL A N 1
ATOM 723 C CA . VAL A 1 91 ? -1.467 -5.169 -0.026 1.00 98.62 91 VAL A CA 1
ATOM 724 C C . VAL A 1 91 ? -0.845 -3.918 0.578 1.00 98.62 91 VAL A C 1
ATOM 726 O O . VAL A 1 91 ? -1.110 -3.592 1.736 1.00 98.62 91 VAL A O 1
ATOM 729 N N . SER A 1 92 ? -0.047 -3.195 -0.202 1.00 98.62 92 SER A N 1
ATOM 730 C CA . SER A 1 92 ? 0.744 -2.067 0.296 1.00 98.62 92 SER A CA 1
ATOM 731 C C . SER A 1 92 ? 0.200 -0.727 -0.183 1.00 98.62 92 SER A C 1
ATOM 733 O O . SER A 1 92 ? -0.075 -0.530 -1.365 1.00 98.62 92 SER A O 1
ATOM 735 N N . ALA A 1 93 ? 0.056 0.217 0.747 1.00 98.62 93 ALA A N 1
ATOM 736 C CA . ALA A 1 93 ? -0.424 1.568 0.481 1.00 98.62 93 ALA A CA 1
ATOM 737 C C . ALA A 1 93 ? 0.741 2.534 0.210 1.00 98.62 93 ALA A C 1
ATOM 739 O O . ALA A 1 93 ? 1.510 2.847 1.124 1.00 98.62 93 ALA A O 1
ATOM 740 N N . LEU A 1 94 ? 0.841 3.041 -1.021 1.00 98.12 94 LEU A N 1
ATOM 741 C CA . LEU A 1 94 ? 1.812 4.058 -1.441 1.00 98.12 94 LEU A CA 1
ATOM 742 C C . LEU A 1 94 ? 1.567 5.383 -0.702 1.00 98.12 94 LEU A C 1
ATOM 744 O O . LEU A 1 94 ? 0.467 5.937 -0.736 1.00 98.12 94 LEU A O 1
ATOM 748 N N . GLY A 1 95 ? 2.603 5.897 -0.040 1.00 96.06 95 GLY A N 1
ATOM 749 C CA . GLY A 1 95 ? 2.558 7.065 0.848 1.00 96.06 95 GLY A CA 1
ATOM 750 C C . GLY A 1 95 ? 1.883 6.800 2.196 1.00 96.06 95 GLY A C 1
ATOM 751 O O . GLY A 1 95 ? 1.657 7.725 2.977 1.00 96.06 95 GLY A O 1
ATOM 752 N N . GLY A 1 96 ? 1.554 5.541 2.487 1.00 96.88 96 GLY A N 1
ATOM 753 C CA . GLY A 1 96 ? 0.801 5.133 3.661 1.00 96.88 96 GLY A CA 1
ATOM 754 C C . GLY A 1 96 ? -0.703 5.361 3.546 1.00 96.88 96 GLY A C 1
ATOM 755 O O . GLY A 1 96 ? -1.272 5.543 2.470 1.00 96.88 96 GLY A O 1
ATOM 756 N N . ILE A 1 97 ? -1.363 5.295 4.700 1.00 98.38 97 ILE A N 1
ATOM 757 C CA . ILE A 1 97 ? -2.821 5.243 4.796 1.00 98.38 97 ILE A CA 1
ATOM 758 C C . ILE A 1 97 ? -3.315 6.552 5.428 1.00 98.38 97 ILE A C 1
ATOM 760 O O . ILE A 1 97 ? -3.012 6.798 6.602 1.00 98.38 97 ILE A O 1
ATOM 764 N N . PRO A 1 98 ? -4.056 7.404 4.694 1.00 97.44 98 PRO A N 1
ATOM 765 C CA . PRO A 1 98 ? -4.677 8.588 5.270 1.00 97.44 98 PRO A CA 1
ATOM 766 C C . PRO A 1 98 ? -5.704 8.194 6.330 1.00 97.44 98 PRO A C 1
ATOM 768 O O . PRO A 1 98 ? -6.431 7.214 6.181 1.00 97.44 98 PRO A O 1
ATOM 771 N N . TYR A 1 99 ? -5.825 9.010 7.376 1.00 97.38 99 TYR A N 1
ATOM 772 C CA . TYR A 1 99 ? -6.708 8.711 8.505 1.00 97.38 99 TYR A CA 1
ATOM 773 C C . TYR A 1 99 ? -8.177 8.517 8.091 1.00 97.38 99 TYR A C 1
ATOM 775 O O . TYR A 1 99 ? -8.851 7.632 8.609 1.00 97.38 99 TYR A O 1
ATOM 783 N N . SER A 1 100 ? -8.653 9.249 7.077 1.00 97.12 100 SER A N 1
ATOM 784 C CA . SER A 1 100 ? -10.019 9.101 6.554 1.00 97.12 100 SER A CA 1
ATOM 785 C C . SER A 1 100 ? -10.302 7.744 5.893 1.00 97.12 100 SER A C 1
ATOM 787 O O . SER A 1 100 ? -11.471 7.397 5.736 1.00 97.12 100 SER A O 1
ATOM 789 N N . GLN A 1 101 ? -9.269 6.982 5.506 1.00 98.38 101 GLN A N 1
ATOM 790 C CA . GLN A 1 101 ? -9.373 5.635 4.921 1.00 98.38 101 GLN A CA 1
ATOM 791 C C . GLN A 1 101 ? -9.447 4.533 5.992 1.00 98.38 101 GLN A C 1
ATOM 793 O O . GLN A 1 101 ? -9.834 3.401 5.699 1.00 98.38 101 GLN A O 1
ATOM 798 N N . ILE A 1 102 ? -9.105 4.850 7.244 1.00 98.62 102 ILE A N 1
ATOM 799 C CA . ILE A 1 102 ? -9.181 3.919 8.372 1.00 98.62 102 ILE A CA 1
ATOM 800 C C . ILE A 1 102 ? -10.634 3.840 8.836 1.00 98.62 102 ILE A C 1
ATOM 802 O O . ILE A 1 102 ? -11.165 4.816 9.359 1.00 98.62 102 ILE A O 1
ATOM 806 N N . TYR A 1 103 ? -11.262 2.677 8.679 1.00 98.56 103 TYR A N 1
ATOM 807 C CA . TYR A 1 103 ? -12.632 2.402 9.122 1.00 98.56 103 TYR A CA 1
ATOM 808 C C . TYR A 1 103 ? -12.756 2.374 10.651 1.00 98.56 103 TYR A C 1
ATOM 810 O O . TYR A 1 103 ? -13.753 2.817 11.234 1.00 98.56 103 TYR A O 1
ATOM 818 N N . GLY A 1 104 ? -11.731 1.840 11.307 1.00 98.56 104 GLY A N 1
ATOM 819 C CA . GLY A 1 104 ? -11.677 1.659 12.747 1.00 98.56 104 GLY A CA 1
ATOM 820 C C . GLY A 1 104 ? -10.508 0.776 13.154 1.00 98.56 104 GLY A C 1
ATOM 821 O O . GLY A 1 104 ? -9.610 0.514 12.354 1.00 98.56 104 GLY A O 1
ATOM 822 N N . TRP A 1 105 ? -10.520 0.307 14.394 1.00 98.81 105 TRP A N 1
ATOM 823 C CA . TRP A 1 105 ? -9.473 -0.561 14.925 1.00 98.81 105 TRP A CA 1
ATOM 824 C C . TRP A 1 105 ? -9.993 -1.515 15.996 1.00 98.81 105 TRP A C 1
ATOM 826 O O . TRP A 1 105 ? -10.915 -1.204 16.757 1.00 98.81 105 TRP A O 1
ATOM 836 N N . TYR A 1 106 ? -9.347 -2.672 16.068 1.00 98.69 106 TYR A N 1
ATOM 837 C CA . TYR A 1 106 ? -9.409 -3.581 17.203 1.00 98.69 106 TYR A CA 1
ATOM 838 C C . TYR A 1 106 ? -8.192 -3.354 18.086 1.00 98.69 106 TYR A C 1
ATOM 840 O O . TYR A 1 106 ? -7.091 -3.097 17.590 1.00 98.69 106 TYR A O 1
ATOM 848 N N . ARG A 1 107 ? -8.384 -3.469 19.396 1.00 98.31 107 ARG A N 1
ATOM 849 C CA . ARG A 1 107 ? -7.272 -3.521 20.343 1.00 98.31 107 ARG A CA 1
ATOM 850 C C . ARG A 1 107 ? -6.890 -4.980 20.551 1.00 98.31 107 ARG A C 1
ATOM 852 O O . ARG A 1 107 ? -7.766 -5.832 20.638 1.00 98.31 107 ARG A O 1
ATOM 859 N N . VAL A 1 108 ? -5.602 -5.260 20.662 1.00 98.00 108 VAL A N 1
ATOM 860 C CA . VAL A 1 108 ? -5.092 -6.582 21.014 1.00 98.00 108 VAL A CA 1
ATOM 861 C C . VAL A 1 108 ? -4.301 -6.455 22.301 1.00 98.00 108 VAL A C 1
ATOM 863 O O . VAL A 1 108 ? -3.336 -5.700 22.350 1.00 98.00 108 VAL A O 1
ATOM 866 N N . ASN A 1 109 ? -4.716 -7.174 23.341 1.00 97.69 109 ASN A N 1
ATOM 867 C CA . ASN A 1 109 ? -4.070 -7.164 24.650 1.00 97.69 109 ASN A CA 1
ATOM 868 C C . ASN A 1 109 ? -3.478 -8.540 24.928 1.00 97.69 109 ASN A C 1
ATOM 870 O O . ASN A 1 109 ? -4.207 -9.530 24.913 1.00 97.69 109 ASN A O 1
ATOM 874 N N . PHE A 1 110 ? -2.171 -8.603 25.179 1.00 96.44 110 PHE A N 1
ATOM 875 C CA . PHE A 1 110 ? -1.441 -9.852 25.426 1.00 96.44 110 PHE A CA 1
ATOM 876 C C . PHE A 1 110 ? -1.743 -10.926 24.364 1.00 96.44 110 PHE A C 1
ATOM 878 O O . PHE A 1 110 ? -1.927 -12.103 24.661 1.00 96.44 110 PHE A O 1
ATOM 885 N N . GLY A 1 111 ? -1.852 -10.483 23.110 1.00 95.50 111 GLY A N 1
ATOM 886 C CA . GLY A 1 111 ? -2.163 -11.310 21.948 1.00 95.50 111 GLY A CA 1
ATOM 887 C C . GLY A 1 111 ? -3.628 -11.704 21.749 1.00 95.50 111 GLY A C 1
ATOM 888 O O . GLY A 1 111 ? -3.942 -12.348 20.749 1.00 95.50 111 GLY A O 1
ATOM 889 N N . VAL A 1 112 ? -4.538 -11.285 22.631 1.00 97.50 112 VAL A N 1
ATOM 890 C CA . VAL A 1 112 ? -5.982 -11.541 22.520 1.00 97.50 112 VAL A CA 1
ATOM 891 C C . VAL A 1 112 ? -6.689 -10.336 21.904 1.00 97.50 112 VAL A C 1
ATOM 893 O O . VAL A 1 112 ? -6.561 -9.217 22.407 1.00 97.50 112 VAL A O 1
ATOM 896 N N . ILE A 1 113 ? -7.429 -10.554 20.813 1.00 97.88 113 ILE A N 1
ATOM 897 C CA . ILE A 1 113 ? -8.227 -9.507 20.163 1.00 97.88 113 ILE A CA 1
ATOM 898 C C . ILE A 1 113 ? -9.423 -9.154 21.054 1.00 97.88 113 ILE A C 1
ATOM 900 O O . ILE A 1 113 ? -10.225 -10.013 21.406 1.00 97.88 113 ILE A O 1
ATOM 904 N N . ASP A 1 114 ? -9.568 -7.870 21.369 1.00 97.25 114 ASP A N 1
ATOM 905 C CA . ASP A 1 114 ? -10.817 -7.287 21.849 1.00 97.25 114 ASP A CA 1
ATOM 906 C C . ASP A 1 114 ? -11.759 -7.148 20.647 1.00 97.25 114 ASP A C 1
ATOM 908 O O . ASP A 1 114 ? -11.549 -6.293 19.784 1.00 97.25 114 ASP A O 1
ATOM 912 N N . GLU A 1 115 ? -12.774 -8.013 20.558 1.00 93.25 115 GLU A N 1
ATOM 913 C CA . GLU A 1 115 ? -13.705 -8.074 19.419 1.00 93.25 115 GLU A CA 1
ATOM 914 C C . GLU A 1 115 ? -14.562 -6.808 19.261 1.00 93.25 115 GLU A C 1
ATOM 916 O O . GLU A 1 115 ? -15.252 -6.626 18.252 1.00 93.25 115 GLU A O 1
ATOM 921 N N . ARG A 1 116 ? -14.506 -5.881 20.225 1.00 97.69 116 ARG A N 1
ATOM 922 C CA . ARG A 1 116 ? -15.143 -4.578 20.090 1.00 97.69 116 ARG A CA 1
ATOM 923 C C . ARG A 1 116 ? -14.386 -3.714 19.081 1.00 97.69 116 ARG A C 1
ATOM 925 O O . ARG A 1 116 ? -13.363 -3.096 19.380 1.00 97.69 116 ARG A O 1
ATOM 932 N N . LEU A 1 117 ? -14.969 -3.574 17.893 1.00 98.19 117 LEU A N 1
ATOM 933 C CA . LEU A 1 117 ? -14.495 -2.620 16.897 1.00 98.19 117 LEU A CA 1
ATOM 934 C C . LEU A 1 117 ? -14.711 -1.173 17.369 1.00 98.19 117 LEU A C 1
ATOM 936 O O . LEU A 1 117 ? -15.840 -0.740 17.616 1.00 98.19 117 LEU A O 1
ATOM 940 N N . HIS A 1 118 ? -13.635 -0.393 17.398 1.00 98.50 118 HIS A N 1
ATOM 941 C CA . HIS A 1 118 ? -13.681 1.046 17.634 1.00 98.50 118 HIS A CA 1
ATOM 942 C C . HIS A 1 118 ? -13.776 1.761 16.286 1.00 98.50 118 HIS A C 1
ATOM 944 O O . HIS A 1 118 ? -12.840 1.727 15.491 1.00 98.50 118 HIS A O 1
ATOM 950 N N . ARG A 1 119 ? -14.926 2.380 15.998 1.00 98.44 119 ARG A N 1
ATOM 951 C CA . ARG A 1 119 ? -15.164 3.079 14.725 1.00 98.44 119 ARG A CA 1
ATOM 952 C C . ARG A 1 119 ? -14.437 4.420 14.683 1.00 98.44 119 ARG A C 1
ATOM 954 O O . ARG A 1 119 ? -14.548 5.214 15.617 1.00 98.44 119 ARG A O 1
ATOM 961 N N . ASN A 1 120 ? -13.770 4.693 13.566 1.00 98.25 120 ASN A N 1
ATOM 962 C CA . ASN A 1 120 ? -13.188 6.001 13.300 1.00 98.25 120 ASN A CA 1
ATOM 963 C C . ASN A 1 120 ? -14.285 6.987 12.872 1.00 98.25 120 ASN A C 1
ATOM 965 O O . ASN A 1 120 ? -15.010 6.739 11.908 1.00 98.25 120 ASN A O 1
ATOM 969 N N . ARG A 1 121 ? -14.390 8.120 13.573 1.00 96.88 121 ARG A N 1
ATOM 970 C CA . ARG A 1 121 ? -15.373 9.175 13.272 1.00 96.88 121 ARG A CA 1
ATOM 971 C C . ARG A 1 121 ? -15.075 9.914 11.970 1.00 96.88 121 ARG A C 1
ATOM 973 O O . ARG A 1 121 ? -15.990 10.445 11.357 1.00 96.88 121 ARG A O 1
ATOM 980 N N . GLU A 1 122 ? -13.816 9.929 11.546 1.00 95.88 122 GLU A N 1
ATOM 981 C CA . GLU A 1 122 ? -13.371 10.640 10.344 1.00 95.88 122 GLU A CA 1
ATOM 982 C C . GLU A 1 122 ? -13.364 9.752 9.092 1.00 95.88 122 GLU A C 1
ATOM 984 O O . GLU A 1 122 ? -13.014 10.208 7.999 1.00 95.88 122 GLU A O 1
ATOM 989 N N . TYR A 1 123 ? -13.775 8.486 9.230 1.00 96.94 123 TYR A N 1
ATOM 990 C CA . TYR A 1 123 ? -13.921 7.580 8.101 1.00 96.94 123 TYR A CA 1
ATOM 991 C C . TYR A 1 123 ? -15.004 8.064 7.130 1.00 96.94 123 TYR A C 1
ATOM 993 O O . TYR A 1 123 ? -16.155 8.289 7.512 1.00 96.94 123 TYR A O 1
ATOM 1001 N N . ARG A 1 124 ? -14.662 8.167 5.841 1.00 94.31 124 ARG A N 1
ATOM 1002 C CA . ARG A 1 124 ? -15.586 8.629 4.791 1.00 94.31 124 ARG A CA 1
ATOM 1003 C C . ARG A 1 124 ? -16.197 7.451 4.034 1.00 94.31 124 ARG A C 1
ATOM 1005 O O . ARG A 1 124 ? -15.823 7.163 2.901 1.00 94.31 124 ARG A O 1
ATOM 1012 N N . ASP A 1 125 ? -17.170 6.793 4.658 1.00 93.06 125 ASP A N 1
ATOM 1013 C CA . ASP A 1 125 ? -17.810 5.573 4.140 1.00 93.06 125 ASP A CA 1
ATOM 1014 C C . ASP A 1 125 ? -18.310 5.690 2.695 1.00 93.06 125 ASP A C 1
ATOM 1016 O O . ASP A 1 125 ? -17.895 4.913 1.839 1.00 93.06 125 ASP A O 1
ATOM 1020 N N . ARG A 1 126 ? -19.122 6.708 2.383 1.00 91.44 126 ARG A N 1
ATOM 1021 C CA . ARG A 1 126 ? -19.665 6.897 1.025 1.00 91.44 126 ARG A CA 1
ATOM 1022 C C . ARG A 1 126 ? -18.583 7.080 -0.040 1.00 91.44 126 ARG A C 1
ATOM 1024 O O . ARG A 1 126 ? -18.804 6.704 -1.185 1.00 91.44 126 ARG A O 1
ATOM 1031 N N . TYR A 1 127 ? -17.446 7.667 0.334 1.00 93.50 127 TYR A N 1
ATOM 1032 C CA . TYR A 1 127 ? -16.331 7.887 -0.579 1.00 93.50 127 TYR A CA 1
ATOM 1033 C C . TYR A 1 127 ? -15.569 6.586 -0.835 1.00 93.50 127 TYR A C 1
ATOM 1035 O O . TYR A 1 127 ? -15.394 6.206 -1.987 1.00 93.50 127 TYR A O 1
ATOM 1043 N N . TYR A 1 128 ? -15.166 5.872 0.221 1.00 96.81 128 TYR A N 1
ATOM 1044 C CA . TYR A 1 128 ? -14.333 4.675 0.082 1.00 96.81 128 TYR A CA 1
ATOM 1045 C C . TYR A 1 128 ? -15.103 3.415 -0.328 1.00 96.81 128 TYR A C 1
ATOM 1047 O O . TYR A 1 128 ? -14.515 2.535 -0.944 1.00 96.81 128 TYR A O 1
ATOM 1055 N N . ARG A 1 129 ? -16.412 3.321 -0.055 1.00 93.00 129 ARG A N 1
ATOM 1056 C CA . ARG A 1 129 ? -17.237 2.140 -0.384 1.00 93.00 129 ARG A CA 1
ATOM 1057 C C . ARG A 1 129 ? -17.196 1.752 -1.867 1.00 93.00 129 ARG A C 1
ATOM 1059 O O . ARG A 1 129 ? -17.339 0.579 -2.187 1.00 93.00 129 ARG A O 1
ATOM 1066 N N . ASN A 1 130 ? -17.018 2.727 -2.756 1.00 90.75 130 ASN A N 1
ATOM 1067 C CA . ASN A 1 130 ? -17.007 2.513 -4.206 1.00 90.75 130 ASN A CA 1
ATOM 1068 C C . ASN A 1 130 ? -15.590 2.514 -4.799 1.00 90.75 130 ASN A C 1
ATOM 1070 O O . ASN A 1 130 ? -15.435 2.554 -6.020 1.00 90.75 130 ASN A O 1
ATOM 1074 N N . LEU A 1 131 ? -14.558 2.526 -3.953 1.00 96.75 131 LEU A N 1
ATOM 1075 C CA . LEU A 1 131 ? -13.169 2.495 -4.378 1.00 96.75 131 LEU A CA 1
ATOM 1076 C C . LEU A 1 131 ? -12.585 1.097 -4.187 1.00 96.75 131 LEU A C 1
ATOM 1078 O O . LEU A 1 131 ? -12.806 0.434 -3.177 1.00 96.75 131 LEU A O 1
ATOM 1082 N N . ASN A 1 132 ? -11.779 0.683 -5.156 1.00 98.06 132 ASN A N 1
ATOM 1083 C CA . ASN A 1 132 ? -11.005 -0.551 -5.105 1.00 98.06 132 ASN A CA 1
ATOM 1084 C C . ASN A 1 132 ? -9.513 -0.225 -5.020 1.00 98.06 132 ASN A C 1
ATOM 1086 O O . ASN A 1 132 ? -9.113 0.931 -5.189 1.00 98.06 132 ASN A O 1
ATOM 1090 N N . ILE A 1 133 ? -8.701 -1.247 -4.748 1.00 98.31 133 ILE A N 1
ATOM 1091 C CA . ILE A 1 133 ? -7.245 -1.161 -4.903 1.00 98.31 133 ILE A CA 1
ATOM 1092 C C . ILE A 1 133 ? -6.884 -0.797 -6.353 1.00 98.31 133 ILE A C 1
ATOM 1094 O O . ILE A 1 133 ? -7.701 -0.970 -7.263 1.00 98.31 133 ILE A O 1
ATOM 1098 N N . ALA A 1 134 ? -5.679 -0.277 -6.574 1.00 98.31 134 ALA A N 1
ATOM 1099 C CA . ALA A 1 134 ? -5.203 -0.003 -7.922 1.00 98.31 134 ALA A CA 1
ATOM 1100 C C . ALA A 1 134 ? -5.073 -1.318 -8.716 1.00 98.31 134 ALA A C 1
ATOM 1102 O O . ALA A 1 134 ? -4.623 -2.322 -8.153 1.00 98.31 134 ALA A O 1
ATOM 1103 N N . PRO A 1 135 ? -5.449 -1.340 -10.009 1.00 98.31 135 PRO A N 1
ATOM 1104 C CA . PRO A 1 135 ? -5.156 -2.485 -10.862 1.00 98.31 135 PRO A CA 1
ATOM 1105 C C . PRO A 1 135 ? -3.637 -2.673 -10.978 1.00 98.31 135 PRO A C 1
ATOM 1107 O O . PRO A 1 135 ? -2.882 -1.703 -10.929 1.00 98.31 135 PRO A O 1
ATOM 1110 N N . ALA A 1 136 ? -3.179 -3.911 -11.169 1.00 98.19 136 ALA A N 1
ATOM 1111 C CA . ALA A 1 136 ? -1.747 -4.216 -11.238 1.00 98.19 136 ALA A CA 1
ATOM 1112 C C . ALA A 1 136 ? -1.013 -3.433 -12.346 1.00 98.19 136 ALA A C 1
ATOM 1114 O O . ALA A 1 136 ? 0.123 -3.008 -12.144 1.00 98.19 136 ALA A O 1
ATOM 1115 N N . GLU A 1 137 ? -1.698 -3.154 -13.460 1.00 98.00 137 GLU A N 1
ATOM 1116 C CA . GLU A 1 137 ? -1.208 -2.321 -14.568 1.00 98.00 137 GLU A CA 1
ATOM 1117 C C . GLU A 1 137 ? -0.719 -0.936 -14.110 1.00 98.00 137 GLU A C 1
ATOM 1119 O O . GLU A 1 137 ? 0.344 -0.472 -14.530 1.00 98.00 137 GLU A O 1
ATOM 1124 N N . ASP A 1 138 ? -1.426 -0.304 -13.166 1.00 97.56 138 ASP A N 1
ATOM 1125 C CA . ASP A 1 138 ? -1.012 0.980 -12.590 1.00 97.56 138 ASP A CA 1
ATOM 1126 C C . ASP A 1 138 ? 0.279 0.865 -11.766 1.00 97.56 138 ASP A C 1
ATOM 1128 O O . ASP A 1 138 ? 0.990 1.862 -11.594 1.00 97.56 138 ASP A O 1
ATOM 1132 N N . GLY A 1 139 ? 0.565 -0.333 -11.251 1.00 98.12 139 GLY A N 1
ATOM 1133 C CA . GLY A 1 139 ? 1.696 -0.643 -10.387 1.00 98.12 139 GLY A CA 1
ATOM 1134 C C . GLY A 1 139 ? 2.944 -1.132 -11.120 1.00 98.12 139 GLY A C 1
ATOM 1135 O O . GLY A 1 139 ? 4.032 -0.950 -10.587 1.00 98.12 139 GLY A O 1
ATOM 1136 N N . TYR A 1 140 ? 2.850 -1.695 -12.333 1.00 98.62 140 TYR A N 1
ATOM 1137 C CA . TYR A 1 140 ? 4.021 -2.275 -13.019 1.00 98.62 140 TYR A CA 1
ATOM 1138 C C . TYR A 1 140 ? 5.155 -1.268 -13.229 1.00 98.62 140 TYR A C 1
ATOM 1140 O O . TYR A 1 140 ? 6.311 -1.572 -12.945 1.00 98.62 140 TYR A O 1
ATOM 1148 N N . ARG A 1 141 ? 4.825 -0.035 -13.627 1.00 97.69 141 ARG A N 1
ATOM 1149 C CA . ARG A 1 141 ? 5.795 1.073 -13.755 1.00 97.69 141 ARG A CA 1
ATOM 1150 C C . ARG A 1 141 ? 6.336 1.597 -12.421 1.00 97.69 141 ARG A C 1
ATOM 1152 O O . ARG A 1 141 ? 7.263 2.394 -12.411 1.00 97.69 141 ARG A O 1
ATOM 1159 N N . LEU A 1 142 ? 5.727 1.195 -11.306 1.00 98.19 142 LEU A N 1
ATOM 1160 C CA . LEU A 1 142 ? 6.095 1.571 -9.937 1.00 98.19 142 LEU A CA 1
ATOM 1161 C C . LEU A 1 142 ? 6.708 0.393 -9.161 1.00 98.19 142 LEU A C 1
ATOM 1163 O O . LEU A 1 142 ? 6.975 0.529 -7.967 1.00 98.19 142 LEU A O 1
ATOM 1167 N N . ALA A 1 143 ? 6.925 -0.753 -9.821 1.00 98.38 143 ALA A N 1
ATOM 1168 C CA . ALA A 1 143 ? 7.426 -1.967 -9.185 1.00 98.38 143 ALA A CA 1
ATOM 1169 C C . ALA A 1 143 ? 8.773 -1.731 -8.487 1.00 98.38 143 ALA A C 1
ATOM 1171 O O . ALA A 1 143 ? 8.996 -2.259 -7.405 1.00 98.38 143 ALA A O 1
ATOM 1172 N N . GLY A 1 144 ? 9.638 -0.891 -9.064 1.00 97.56 144 GLY A N 1
ATOM 1173 C CA . GLY A 1 144 ? 10.886 -0.458 -8.430 1.00 97.56 144 GLY A CA 1
ATOM 1174 C C . GLY A 1 144 ? 12.010 -1.489 -8.452 1.00 97.56 144 GLY A C 1
ATOM 1175 O O . GLY A 1 144 ? 12.930 -1.420 -7.639 1.00 97.56 144 GLY A O 1
ATOM 1176 N N . PHE A 1 145 ? 11.970 -2.442 -9.388 1.00 97.69 145 PHE A N 1
ATOM 1177 C CA . PHE A 1 145 ? 13.101 -3.339 -9.596 1.00 97.69 145 PHE A CA 1
ATOM 1178 C C . PHE A 1 145 ? 14.372 -2.561 -9.980 1.00 97.69 145 PHE A C 1
ATOM 1180 O O . PHE A 1 145 ? 14.274 -1.585 -10.732 1.00 97.69 145 PHE A O 1
ATOM 1187 N N . PRO A 1 146 ? 15.566 -3.031 -9.565 1.00 95.38 146 PRO A N 1
ATOM 1188 C CA . PRO A 1 146 ? 16.833 -2.464 -10.013 1.00 95.38 146 PRO A CA 1
ATOM 1189 C C . PRO A 1 146 ? 16.932 -2.381 -11.550 1.00 95.38 146 PRO A C 1
ATOM 1191 O O . PRO A 1 146 ? 16.361 -3.230 -12.241 1.00 95.38 146 PRO A O 1
ATOM 1194 N N . PRO A 1 147 ? 17.684 -1.416 -12.109 1.00 93.44 147 PRO A N 1
ATOM 1195 C CA . PRO A 1 147 ? 17.740 -1.182 -13.556 1.00 93.44 147 PRO A CA 1
ATOM 1196 C C . PRO A 1 147 ? 18.131 -2.416 -14.379 1.00 93.44 147 PRO A C 1
ATOM 1198 O O . PRO A 1 147 ? 17.619 -2.628 -15.478 1.00 93.44 147 PRO A O 1
ATOM 1201 N N . ASP A 1 148 ? 19.018 -3.252 -13.844 1.00 92.00 148 ASP A N 1
ATOM 1202 C CA . ASP A 1 148 ? 19.522 -4.463 -14.486 1.00 92.00 148 ASP A CA 1
ATOM 1203 C C . ASP A 1 148 ? 18.682 -5.718 -14.197 1.00 92.00 148 ASP A C 1
ATOM 1205 O O . ASP A 1 148 ? 18.940 -6.777 -14.783 1.00 92.00 148 ASP A O 1
ATOM 1209 N N . HIS A 1 149 ? 17.649 -5.610 -13.360 1.00 95.88 149 HIS A N 1
ATOM 1210 C CA . HIS A 1 149 ? 16.775 -6.717 -12.997 1.00 95.88 149 HIS A CA 1
ATOM 1211 C C . HIS A 1 149 ? 16.030 -7.275 -14.219 1.00 95.88 149 HIS A C 1
ATOM 1213 O O . HIS A 1 149 ? 15.560 -6.533 -15.083 1.00 95.88 149 HIS A O 1
ATOM 1219 N N . GLN A 1 150 ? 15.914 -8.603 -14.301 1.00 96.75 150 GLN A N 1
ATOM 1220 C CA . GLN A 1 150 ? 15.373 -9.285 -15.483 1.00 96.75 150 GLN A CA 1
ATOM 1221 C C . GLN A 1 150 ? 13.882 -9.037 -15.724 1.00 96.75 150 GLN A C 1
ATOM 1223 O O . GLN A 1 150 ? 13.470 -9.023 -16.878 1.00 96.75 150 GLN A O 1
ATOM 1228 N N . ALA A 1 151 ? 13.119 -8.718 -14.673 1.00 97.88 151 ALA A N 1
ATOM 1229 C CA . ALA A 1 151 ? 11.709 -8.340 -14.781 1.00 97.88 151 ALA A CA 1
ATOM 1230 C C . ALA A 1 151 ? 11.469 -7.255 -15.845 1.00 97.88 151 ALA A C 1
ATOM 1232 O O . ALA A 1 151 ? 10.549 -7.376 -16.640 1.00 97.88 151 ALA A O 1
ATOM 1233 N N . TRP A 1 152 ? 12.342 -6.242 -15.948 1.00 97.44 152 TRP A N 1
ATOM 1234 C CA . TRP A 1 152 ? 12.204 -5.175 -16.951 1.00 97.44 152 TRP A CA 1
ATOM 1235 C C . TRP A 1 152 ? 12.341 -5.641 -18.410 1.00 97.44 152 TRP A C 1
ATOM 1237 O O . TRP A 1 152 ? 12.090 -4.863 -19.326 1.00 97.44 152 TRP A O 1
ATOM 1247 N N . ARG A 1 153 ? 12.736 -6.895 -18.644 1.00 96.50 153 ARG A N 1
ATOM 1248 C CA . ARG A 1 153 ? 12.827 -7.537 -19.965 1.00 96.50 153 ARG A CA 1
ATOM 1249 C C . ARG A 1 153 ? 11.782 -8.641 -20.155 1.00 96.50 153 ARG A C 1
ATOM 1251 O O . ARG A 1 153 ? 11.818 -9.341 -21.161 1.00 96.50 153 ARG A O 1
ATOM 1258 N N . GLU A 1 154 ? 10.869 -8.794 -19.204 1.00 97.81 154 GLU A N 1
ATOM 1259 C CA . GLU A 1 154 ? 9.822 -9.810 -19.191 1.00 97.81 154 GLU A CA 1
ATOM 1260 C C . GLU A 1 154 ? 8.441 -9.146 -19.174 1.00 97.81 154 GLU A C 1
ATOM 1262 O O . GLU A 1 154 ? 8.267 -8.018 -18.702 1.00 97.81 154 GLU A O 1
ATOM 1267 N N . GLU A 1 155 ? 7.432 -9.846 -19.690 1.00 97.62 155 GLU A N 1
ATOM 1268 C CA . GLU A 1 155 ? 6.048 -9.418 -19.504 1.00 97.62 155 GLU A CA 1
ATOM 1269 C C . GLU A 1 155 ? 5.627 -9.571 -18.029 1.00 97.62 155 GLU A C 1
ATOM 1271 O O . GLU A 1 155 ? 6.008 -10.550 -17.384 1.00 97.62 155 GLU A O 1
ATOM 1276 N N . PRO A 1 156 ? 4.820 -8.640 -17.485 1.00 98.19 156 PRO A N 1
ATOM 1277 C CA . PRO A 1 156 ? 4.251 -7.461 -18.153 1.00 98.19 156 PRO A CA 1
ATOM 1278 C C . PRO A 1 156 ? 5.126 -6.194 -18.060 1.00 98.19 156 PRO A C 1
ATOM 1280 O O . PRO A 1 156 ? 4.805 -5.170 -18.673 1.00 98.19 156 PRO A O 1
ATOM 1283 N N . TRP A 1 157 ? 6.215 -6.216 -17.287 1.00 98.50 157 TRP A N 1
ATOM 1284 C CA . TRP A 1 157 ? 6.964 -5.007 -16.925 1.00 98.50 157 TRP A CA 1
ATOM 1285 C C . TRP A 1 157 ? 7.731 -4.375 -18.085 1.00 98.50 157 TRP A C 1
ATOM 1287 O O . TRP A 1 157 ? 7.920 -3.161 -18.075 1.00 98.50 157 TRP A O 1
ATOM 1297 N N . ILE A 1 158 ? 8.114 -5.145 -19.107 1.00 97.06 158 ILE A N 1
ATOM 1298 C CA . ILE A 1 158 ? 8.776 -4.626 -20.315 1.00 97.06 158 ILE A CA 1
ATOM 1299 C C . ILE A 1 158 ? 7.984 -3.494 -20.993 1.00 97.06 158 ILE A C 1
ATOM 1301 O O . ILE A 1 158 ? 8.572 -2.553 -21.518 1.00 97.06 158 ILE A O 1
ATOM 1305 N N . HIS A 1 159 ? 6.650 -3.529 -20.926 1.00 97.38 159 HIS A N 1
ATOM 1306 C CA . HIS A 1 159 ? 5.776 -2.497 -21.503 1.00 97.38 159 HIS A CA 1
ATOM 1307 C C . HIS A 1 159 ? 5.586 -1.269 -20.602 1.00 97.38 159 HIS A C 1
ATOM 1309 O O . HIS A 1 159 ? 4.972 -0.287 -21.013 1.00 97.38 159 HIS A O 1
ATOM 1315 N N . HIS A 1 160 ? 6.108 -1.324 -19.379 1.00 97.69 160 HIS A N 1
ATOM 1316 C CA . HIS A 1 160 ? 5.885 -0.340 -18.323 1.00 97.69 160 HIS A CA 1
ATOM 1317 C C . HIS A 1 160 ? 7.195 0.173 -17.713 1.00 97.69 160 HIS A C 1
ATOM 1319 O O . HIS A 1 160 ? 7.158 0.928 -16.742 1.00 97.69 160 HIS A O 1
ATOM 1325 N N . ALA A 1 161 ? 8.341 -0.244 -18.255 1.00 96.56 161 ALA A N 1
ATOM 1326 C CA . ALA A 1 161 ? 9.655 0.083 -17.730 1.00 96.56 161 ALA A CA 1
ATOM 1327 C C . ALA A 1 161 ? 9.882 1.607 -17.731 1.00 96.56 161 ALA A C 1
ATOM 1329 O O . ALA A 1 161 ? 9.767 2.241 -18.787 1.00 96.56 161 ALA A O 1
ATOM 1330 N N . PRO A 1 162 ? 10.216 2.214 -16.576 1.00 95.62 162 PRO A N 1
ATOM 1331 C CA . PRO A 1 162 ? 10.657 3.602 -16.535 1.00 95.62 162 PRO A CA 1
ATOM 1332 C C . PRO A 1 162 ? 11.907 3.820 -17.395 1.00 95.62 162 PRO A C 1
ATOM 1334 O O . PRO A 1 162 ? 12.657 2.888 -17.705 1.00 95.62 162 PRO A O 1
ATOM 1337 N N . GLN A 1 163 ? 12.152 5.070 -17.785 1.00 92.56 163 GLN A N 1
ATOM 1338 C CA . GLN A 1 163 ? 13.315 5.400 -18.601 1.00 92.56 163 GLN A CA 1
ATOM 1339 C C . GLN A 1 163 ? 14.613 4.991 -17.884 1.00 92.56 163 GLN A C 1
ATOM 1341 O O . GLN A 1 163 ? 14.829 5.302 -16.719 1.00 92.56 163 GLN A O 1
ATOM 1346 N N . GLY A 1 164 ? 15.488 4.283 -18.603 1.00 89.88 164 GLY A N 1
ATOM 1347 C CA . GLY A 1 164 ? 16.745 3.758 -18.061 1.00 89.88 164 GLY A CA 1
ATOM 1348 C C . GLY A 1 164 ? 16.643 2.357 -17.447 1.00 89.88 164 GLY A C 1
ATOM 1349 O O . GLY A 1 164 ? 17.679 1.745 -17.201 1.00 89.88 164 GLY A O 1
ATOM 1350 N N . CYS A 1 165 ? 15.440 1.811 -17.251 1.00 92.69 165 CYS A N 1
ATOM 1351 C CA . CYS A 1 165 ? 15.248 0.459 -16.729 1.00 92.69 165 CYS A CA 1
ATOM 1352 C C . CYS A 1 165 ? 15.300 -0.602 -17.847 1.00 92.69 165 CYS A C 1
ATOM 1354 O O . CYS A 1 165 ? 14.853 -0.365 -18.967 1.00 92.69 165 CYS A O 1
ATOM 1356 N N . GLY A 1 166 ? 15.859 -1.783 -17.558 1.00 87.25 166 GLY A N 1
ATOM 1357 C CA . GLY A 1 166 ? 15.978 -2.904 -18.501 1.00 87.25 166 GLY A CA 1
ATOM 1358 C C . GLY A 1 166 ? 17.285 -2.945 -19.302 1.00 87.25 166 GLY A C 1
ATOM 1359 O O . GLY A 1 166 ? 17.592 -3.982 -19.899 1.00 87.25 166 GLY A O 1
ATOM 1360 N N . ASN A 1 167 ? 18.092 -1.880 -19.250 1.00 75.56 167 ASN A N 1
ATOM 1361 C CA . ASN A 1 167 ? 19.396 -1.792 -19.909 1.00 75.56 167 ASN A CA 1
ATOM 1362 C C . ASN A 1 167 ? 20.524 -2.382 -19.045 1.00 75.56 167 ASN A C 1
ATOM 1364 O O . ASN A 1 167 ? 20.601 -2.163 -17.841 1.00 75.56 167 ASN A O 1
ATOM 1368 N N . SER A 1 168 ? 21.457 -3.096 -19.677 1.00 58.41 168 SER A N 1
ATOM 1369 C CA . SER A 1 168 ? 22.606 -3.742 -19.021 1.00 58.41 168 SER A CA 1
ATOM 1370 C C . SER A 1 168 ? 23.828 -2.828 -18.818 1.00 58.41 168 SER A C 1
ATOM 1372 O O . SER A 1 168 ? 24.796 -3.231 -18.172 1.00 58.41 168 SER A O 1
ATOM 1374 N N . SER A 1 169 ? 23.813 -1.594 -19.341 1.00 56.34 169 SER A N 1
ATOM 1375 C CA . SER A 1 169 ? 24.951 -0.665 -19.242 1.00 56.34 169 SER A CA 1
ATOM 1376 C C . SER A 1 169 ? 24.907 0.145 -17.938 1.00 56.34 169 SER A C 1
ATOM 1378 O O . SER A 1 169 ? 24.367 1.253 -17.874 1.00 56.34 169 SER A O 1
ATOM 1380 N N . ARG A 1 170 ? 25.476 -0.453 -16.882 1.00 54.19 170 ARG A N 1
ATOM 1381 C CA . ARG A 1 170 ? 25.446 -0.001 -15.476 1.00 54.19 170 ARG A CA 1
ATOM 1382 C C . ARG A 1 170 ? 26.031 1.391 -15.183 1.00 54.19 170 ARG A C 1
ATOM 1384 O O . ARG A 1 170 ? 25.812 1.887 -14.088 1.00 54.19 170 ARG A O 1
ATOM 1391 N N . THR A 1 171 ? 26.769 2.034 -16.086 1.00 51.56 171 THR A N 1
ATOM 1392 C CA . THR A 1 171 ? 27.643 3.160 -15.689 1.00 51.56 171 THR A CA 1
ATOM 1393 C C . THR A 1 171 ? 27.038 4.563 -15.807 1.00 51.56 171 THR A C 1
ATOM 1395 O O . THR A 1 171 ? 27.603 5.489 -15.241 1.00 51.56 171 THR A O 1
ATOM 1398 N N . ILE A 1 172 ? 25.922 4.745 -16.528 1.00 52.06 172 ILE A N 1
ATOM 1399 C CA . ILE A 1 172 ? 25.265 6.067 -16.697 1.00 52.06 172 ILE A CA 1
ATOM 1400 C C . ILE A 1 172 ? 23.743 5.998 -16.458 1.00 52.06 172 ILE A C 1
ATOM 1402 O O . ILE A 1 172 ? 23.120 7.001 -16.142 1.00 52.06 172 ILE A O 1
ATOM 1406 N N . THR A 1 173 ? 23.126 4.815 -16.576 1.00 56.50 173 THR A N 1
ATOM 1407 C CA . THR A 1 173 ? 21.654 4.662 -16.589 1.00 56.50 173 THR A CA 1
ATOM 1408 C C . THR A 1 173 ? 21.045 4.174 -15.270 1.00 56.50 173 THR A C 1
ATOM 1410 O O . THR A 1 173 ? 19.823 4.202 -15.119 1.00 56.50 173 THR A O 1
ATOM 1413 N N . GLY A 1 174 ? 21.878 3.743 -14.312 1.00 60.12 174 GLY A N 1
ATOM 1414 C CA . GLY A 1 174 ? 21.420 3.210 -13.026 1.00 60.12 174 GLY A CA 1
ATOM 1415 C C . GLY A 1 174 ? 20.695 4.247 -12.169 1.00 60.12 174 GLY A C 1
ATOM 1416 O O . GLY A 1 174 ? 19.619 3.961 -11.646 1.00 60.12 174 GLY A O 1
ATOM 1417 N N . ASP A 1 175 ? 21.237 5.465 -12.108 1.00 73.56 175 ASP A N 1
ATOM 1418 C CA . ASP A 1 175 ? 20.605 6.576 -11.392 1.00 73.56 175 ASP A CA 1
ATOM 1419 C C . ASP A 1 175 ? 19.302 6.998 -12.085 1.00 73.56 175 ASP A C 1
ATOM 1421 O O . ASP A 1 175 ? 18.286 7.160 -11.418 1.00 73.56 175 ASP A O 1
ATOM 1425 N N . THR A 1 176 ? 19.271 7.027 -13.425 1.00 87.75 176 THR A N 1
ATOM 1426 C CA . THR A 1 176 ? 18.076 7.415 -14.195 1.00 87.75 176 THR A CA 1
ATOM 1427 C C . THR A 1 176 ? 16.870 6.516 -13.911 1.00 87.75 176 THR A C 1
ATOM 1429 O O . THR A 1 176 ? 15.787 7.026 -13.657 1.00 87.75 176 THR A O 1
ATOM 1432 N N . CYS A 1 177 ? 17.031 5.187 -13.902 1.00 91.94 177 CYS A N 1
ATOM 1433 C CA . CYS A 1 177 ? 15.908 4.273 -13.638 1.00 91.94 177 CYS A CA 1
ATOM 1434 C C . CYS A 1 177 ? 15.307 4.479 -12.235 1.00 91.94 177 CYS A C 1
ATOM 1436 O O . CYS A 1 177 ? 14.083 4.532 -12.073 1.00 91.94 177 CYS A O 1
ATOM 1438 N N . ASN A 1 178 ? 16.165 4.627 -11.220 1.00 92.00 178 ASN A N 1
ATOM 1439 C CA . ASN A 1 178 ? 15.733 4.835 -9.839 1.00 92.00 178 ASN A CA 1
ATOM 1440 C C . ASN A 1 178 ? 15.094 6.221 -9.653 1.00 92.00 178 ASN A C 1
ATOM 1442 O O . ASN A 1 178 ? 14.033 6.329 -9.037 1.00 92.00 178 ASN A O 1
ATOM 1446 N N . GLU A 1 179 ? 15.694 7.269 -10.222 1.00 93.69 179 GLU A N 1
ATOM 1447 C CA . GLU A 1 179 ? 15.165 8.638 -10.202 1.00 93.69 179 GLU A CA 1
ATOM 1448 C C . GLU A 1 179 ? 13.800 8.734 -10.892 1.00 93.69 179 GLU A C 1
ATOM 1450 O O . GLU A 1 179 ? 12.865 9.320 -10.340 1.00 93.69 179 GLU A O 1
ATOM 1455 N N . GLU A 1 180 ? 13.648 8.112 -12.062 1.00 95.06 180 GLU A N 1
ATOM 1456 C CA . GLU A 1 180 ? 12.386 8.099 -12.803 1.00 95.06 180 GLU A CA 1
ATOM 1457 C C . GLU A 1 180 ? 11.306 7.308 -12.065 1.00 95.06 180 GLU A C 1
ATOM 1459 O O . GLU A 1 180 ? 10.171 7.776 -11.943 1.00 95.06 180 GLU A O 1
ATOM 1464 N N . THR A 1 181 ? 11.653 6.159 -11.479 1.00 95.50 181 THR A N 1
ATOM 1465 C CA . THR A 1 181 ? 10.731 5.402 -10.617 1.00 95.50 181 THR A CA 1
ATOM 1466 C C . THR A 1 181 ? 10.270 6.257 -9.434 1.00 95.50 181 THR A C 1
ATOM 1468 O O . THR A 1 181 ? 9.068 6.384 -9.187 1.00 95.50 181 THR A O 1
ATOM 1471 N N . GLN A 1 182 ? 11.204 6.904 -8.731 1.00 95.69 182 GLN A N 1
ATOM 1472 C CA . GLN A 1 182 ? 10.904 7.790 -7.606 1.00 95.69 182 GLN A CA 1
ATOM 1473 C C . GLN A 1 182 ? 9.992 8.952 -8.028 1.00 95.69 182 GLN A C 1
ATOM 1475 O O . GLN A 1 182 ? 9.038 9.296 -7.317 1.00 95.69 182 GLN A O 1
ATOM 1480 N N . ASN A 1 183 ? 10.257 9.564 -9.184 1.00 95.62 183 ASN A N 1
ATOM 1481 C CA . ASN A 1 183 ? 9.463 10.665 -9.720 1.00 95.62 183 ASN A CA 1
ATOM 1482 C C . ASN A 1 183 ? 8.035 10.209 -10.063 1.00 95.62 183 ASN A C 1
ATOM 1484 O O . ASN A 1 183 ? 7.061 10.822 -9.613 1.00 95.62 183 ASN A O 1
ATOM 1488 N N . LEU A 1 184 ? 7.888 9.090 -10.779 1.00 96.75 184 LEU A N 1
ATOM 1489 C CA . LEU A 1 184 ? 6.590 8.504 -11.126 1.00 96.75 184 LEU A CA 1
ATOM 1490 C C . LEU A 1 184 ? 5.769 8.157 -9.878 1.00 96.75 184 LEU A C 1
ATOM 1492 O O . LEU A 1 184 ? 4.590 8.526 -9.800 1.00 96.75 184 LEU A O 1
ATOM 1496 N N . SER A 1 185 ? 6.392 7.523 -8.882 1.00 96.38 185 SER A N 1
ATOM 1497 C CA . SER A 1 185 ? 5.781 7.215 -7.585 1.00 96.38 185 SER A CA 1
ATOM 1498 C C . SER A 1 185 ? 5.330 8.483 -6.856 1.00 96.38 185 SER A C 1
ATOM 1500 O O . SER A 1 185 ? 4.200 8.571 -6.368 1.00 96.38 185 SER A O 1
ATOM 1502 N N . THR A 1 186 ? 6.169 9.520 -6.852 1.00 95.19 186 THR A N 1
ATOM 1503 C CA . THR A 1 186 ? 5.856 10.817 -6.237 1.00 95.19 186 THR A CA 1
ATOM 1504 C C . THR A 1 186 ? 4.682 11.509 -6.935 1.00 95.19 186 THR A C 1
ATOM 1506 O O . THR A 1 186 ? 3.791 12.054 -6.277 1.00 95.19 186 THR A O 1
ATOM 1509 N N . ILE A 1 187 ? 4.633 11.483 -8.270 1.00 95.56 187 ILE A N 1
ATOM 1510 C CA . ILE A 1 187 ? 3.517 12.032 -9.053 1.00 95.56 187 ILE A CA 1
ATOM 1511 C C . ILE A 1 187 ? 2.225 11.270 -8.743 1.00 95.56 187 ILE A C 1
ATOM 1513 O O . ILE A 1 187 ? 1.180 11.902 -8.546 1.00 95.56 187 ILE A O 1
ATOM 1517 N N . TYR A 1 188 ? 2.285 9.937 -8.667 1.00 96.50 188 TYR A N 1
ATOM 1518 C CA . TYR A 1 188 ? 1.136 9.105 -8.310 1.00 96.50 188 TYR A CA 1
ATOM 1519 C C . TYR A 1 188 ? 0.604 9.479 -6.920 1.00 96.50 188 TYR A C 1
ATOM 1521 O O . TYR A 1 188 ? -0.581 9.802 -6.777 1.00 96.50 188 TYR A O 1
ATOM 1529 N N . LEU A 1 189 ? 1.491 9.550 -5.920 1.00 95.25 189 LEU A N 1
ATOM 1530 C CA . LEU A 1 189 ? 1.144 9.934 -4.552 1.00 95.25 189 LEU A CA 1
ATOM 1531 C C . LEU A 1 189 ? 0.487 11.315 -4.506 1.00 95.25 189 LEU A C 1
ATOM 1533 O O . LEU A 1 189 ? -0.579 11.481 -3.915 1.00 95.25 189 LEU A O 1
ATOM 1537 N N . ARG A 1 190 ? 1.071 12.313 -5.177 1.00 94.38 190 ARG A N 1
ATOM 1538 C CA . ARG A 1 190 ? 0.541 13.687 -5.203 1.00 94.38 190 ARG A CA 1
ATOM 1539 C C . ARG A 1 190 ? -0.851 13.757 -5.824 1.00 94.38 190 ARG A C 1
ATOM 1541 O O . ARG A 1 190 ? -1.706 14.498 -5.323 1.00 94.38 190 ARG A O 1
ATOM 1548 N N . LYS A 1 191 ? -1.102 12.989 -6.889 1.00 95.88 191 LYS A N 1
ATOM 1549 C CA . LYS A 1 191 ? -2.431 12.884 -7.508 1.00 95.88 191 LYS A CA 1
ATOM 1550 C C . LYS A 1 191 ? -3.431 12.267 -6.530 1.00 95.88 191 LYS A C 1
ATOM 1552 O O . LYS A 1 191 ? -4.514 12.826 -6.356 1.00 95.88 191 LYS A O 1
ATOM 1557 N N . TYR A 1 192 ? -3.063 11.181 -5.849 1.00 95.62 192 TYR A N 1
ATOM 1558 C CA . TYR A 1 192 ? -3.927 10.547 -4.851 1.00 95.62 192 TYR A CA 1
ATOM 1559 C C . TYR A 1 192 ? -4.209 11.465 -3.653 1.00 95.62 192 TYR A C 1
ATOM 1561 O O . TYR A 1 192 ? -5.369 11.718 -3.325 1.00 95.62 192 TYR A O 1
ATOM 1569 N N . GLN A 1 193 ? -3.174 12.061 -3.057 1.00 94.38 193 GLN A N 1
ATOM 1570 C CA . GLN A 1 193 ? -3.305 13.028 -1.964 1.00 94.38 193 GLN A CA 1
ATOM 1571 C C . GLN A 1 193 ? -4.227 14.189 -2.339 1.00 94.38 193 GLN A C 1
ATOM 1573 O O . GLN A 1 193 ? -5.047 14.594 -1.525 1.00 94.38 193 GLN A O 1
ATOM 1578 N N . SER A 1 194 ? -4.143 14.707 -3.567 1.00 93.69 194 SER A N 1
ATOM 1579 C CA . SER A 1 194 ? -5.026 15.785 -4.036 1.00 93.69 194 SER A CA 1
ATOM 1580 C C . SER A 1 194 ? -6.501 15.365 -4.053 1.00 93.69 194 SER A C 1
ATOM 1582 O O . SER A 1 194 ? -7.359 16.153 -3.655 1.00 93.69 194 SER A O 1
ATOM 1584 N N . LYS A 1 195 ? -6.805 14.116 -4.439 1.00 93.81 195 LYS A N 1
ATOM 1585 C CA . LYS A 1 195 ? -8.170 13.562 -4.370 1.00 93.81 195 LYS A CA 1
ATOM 1586 C C . LYS A 1 195 ? -8.656 13.448 -2.924 1.00 93.81 195 LYS A C 1
ATOM 1588 O O . LYS A 1 195 ? -9.756 13.899 -2.618 1.00 93.81 195 LYS A O 1
ATOM 1593 N N . VAL A 1 196 ? -7.810 12.932 -2.028 1.00 93.56 196 VAL A N 1
ATOM 1594 C CA . VAL A 1 196 ? -8.122 12.819 -0.594 1.00 93.56 196 VAL A CA 1
ATOM 1595 C C . VAL A 1 196 ? -8.351 14.199 0.031 1.00 93.56 196 VAL A C 1
ATOM 1597 O O . VAL A 1 196 ? -9.355 14.394 0.709 1.00 93.56 196 VAL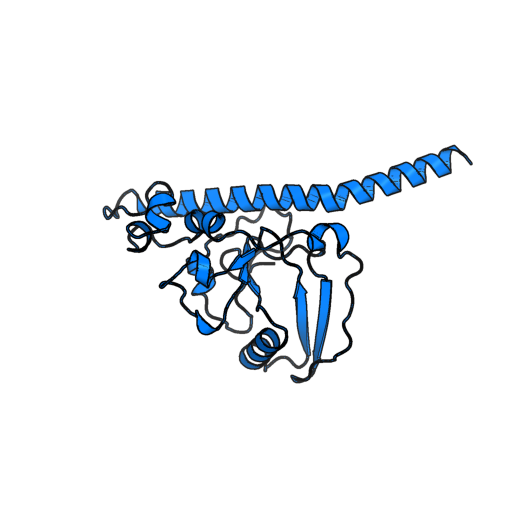 A O 1
ATOM 1600 N N . LYS A 1 197 ? -7.478 15.182 -0.242 1.00 91.31 197 LYS A N 1
ATOM 1601 C CA . LYS A 1 197 ? -7.649 16.571 0.217 1.00 91.31 197 LYS A CA 1
ATOM 1602 C C . LYS A 1 197 ? -8.986 17.138 -0.244 1.00 91.31 197 LYS A C 1
ATOM 1604 O O . LYS A 1 197 ? -9.723 17.676 0.572 1.00 91.31 197 LYS A O 1
ATOM 1609 N N . ARG A 1 198 ? -9.319 16.990 -1.530 1.00 90.50 198 ARG A N 1
ATOM 1610 C CA . ARG A 1 198 ? -10.587 17.486 -2.077 1.00 90.50 198 ARG A CA 1
ATOM 1611 C C . ARG A 1 198 ? -11.783 16.890 -1.343 1.00 90.50 198 ARG A C 1
ATOM 1613 O O . ARG A 1 198 ? -12.674 17.636 -0.963 1.00 90.50 198 ARG A O 1
ATOM 1620 N N . GLN A 1 199 ? -11.770 15.580 -1.106 1.00 88.19 199 GLN A N 1
ATOM 1621 C CA . GLN A 1 199 ? -12.866 14.912 -0.412 1.00 88.19 199 GLN A CA 1
ATOM 1622 C C . GLN A 1 199 ? -12.994 15.356 1.048 1.00 88.19 199 GLN A C 1
ATOM 1624 O O . GLN A 1 199 ? -14.101 15.564 1.523 1.00 88.19 199 GLN A O 1
ATOM 1629 N N . ILE A 1 200 ? -11.879 15.483 1.769 1.00 86.31 200 ILE A N 1
ATOM 1630 C CA . ILE A 1 200 ? -11.913 15.854 3.187 1.00 86.31 200 ILE A CA 1
ATOM 1631 C C . ILE A 1 200 ? -12.306 17.328 3.346 1.00 86.31 200 ILE A C 1
ATOM 1633 O O . ILE A 1 200 ? -13.180 17.638 4.147 1.00 86.31 200 ILE A O 1
ATOM 1637 N N . PHE A 1 201 ? -11.683 18.237 2.591 1.00 81.62 201 PHE A N 1
ATOM 1638 C CA . PHE A 1 201 ? -11.819 19.682 2.808 1.00 81.62 201 PHE A CA 1
ATOM 1639 C C . PHE A 1 201 ? -13.035 20.318 2.127 1.00 81.62 201 PHE A C 1
ATOM 1641 O O . PHE A 1 201 ? -13.504 21.345 2.612 1.00 81.62 201 PHE A O 1
ATOM 1648 N N . SER A 1 202 ? -13.577 19.719 1.058 1.00 76.62 202 SER A N 1
ATOM 1649 C CA . SER A 1 202 ? -14.836 20.195 0.464 1.00 76.62 202 SER A CA 1
ATOM 1650 C C . SER A 1 202 ? -15.992 20.107 1.464 1.00 76.62 202 SER A C 1
ATOM 1652 O O . SER A 1 202 ? -16.823 21.010 1.521 1.00 76.62 202 SER A O 1
ATOM 1654 N N . ASP A 1 203 ? -16.020 19.055 2.285 1.00 63.28 203 ASP A N 1
ATOM 1655 C CA . ASP A 1 203 ? -17.052 18.876 3.308 1.00 63.28 203 ASP A CA 1
ATOM 1656 C C . ASP A 1 203 ? -16.896 19.923 4.429 1.00 63.28 203 ASP A C 1
ATOM 1658 O O . ASP A 1 203 ? -17.877 20.551 4.822 1.00 63.28 203 ASP A O 1
ATOM 1662 N N . TYR A 1 204 ? -15.664 20.200 4.880 1.00 62.16 204 TYR A N 1
ATOM 1663 C CA . TYR A 1 204 ? -15.408 21.228 5.902 1.00 62.16 204 TYR A CA 1
ATOM 1664 C C . TYR A 1 204 ? -15.840 22.633 5.465 1.00 62.16 204 TYR A C 1
ATOM 1666 O O . TYR A 1 204 ? -16.386 23.384 6.269 1.00 62.16 204 TYR A O 1
ATOM 1674 N N . GLN A 1 205 ? -15.619 23.000 4.199 1.00 65.19 205 GLN A N 1
ATOM 1675 C CA . GLN A 1 205 ? -16.064 24.299 3.683 1.00 65.19 205 GLN A CA 1
ATOM 1676 C C . GLN A 1 205 ? -17.593 24.392 3.623 1.00 65.19 205 GLN A C 1
ATOM 1678 O O . GLN A 1 205 ? -18.149 25.432 3.968 1.00 65.19 205 GLN A O 1
ATOM 1683 N N . SER A 1 206 ? -18.279 23.292 3.295 1.00 64.50 206 SER A N 1
ATOM 1684 C CA . SER A 1 206 ? -19.745 23.270 3.263 1.00 64.50 206 SER A CA 1
ATOM 1685 C C . SER A 1 206 ? -20.388 23.527 4.635 1.00 64.50 206 SER A C 1
ATOM 1687 O O . SER A 1 206 ? -21.400 24.221 4.717 1.00 64.50 206 SER A O 1
ATOM 1689 N N . GLU A 1 207 ? -19.784 23.042 5.726 1.00 61.44 207 GLU A N 1
ATOM 1690 C CA . GLU A 1 207 ? -20.271 23.294 7.090 1.00 61.44 207 GLU A CA 1
ATOM 1691 C C . GLU A 1 207 ? -20.068 24.756 7.518 1.00 61.44 207 GLU A C 1
ATOM 1693 O O . GLU A 1 207 ? -20.946 25.343 8.154 1.00 61.44 207 GLU A O 1
ATOM 1698 N N . VAL A 1 208 ? -18.943 25.369 7.129 1.00 64.31 208 VAL A N 1
ATOM 1699 C CA . VAL A 1 208 ? -18.649 26.786 7.405 1.00 64.31 208 VAL A CA 1
ATOM 1700 C C . VAL A 1 208 ? -19.627 27.707 6.673 1.00 64.31 208 VAL A C 1
ATOM 1702 O O . VAL A 1 208 ? -20.133 28.657 7.272 1.00 64.31 208 VAL A O 1
ATOM 1705 N N . ASP A 1 209 ? -19.945 27.410 5.413 1.00 64.56 209 ASP A N 1
ATOM 1706 C CA . ASP A 1 209 ? -20.899 28.199 4.628 1.00 64.56 209 ASP A CA 1
ATOM 1707 C C . ASP A 1 209 ? -22.323 28.114 5.200 1.00 64.56 209 ASP A C 1
ATOM 1709 O O . ASP A 1 209 ? -23.013 29.132 5.298 1.00 64.56 209 ASP A O 1
ATOM 1713 N N . ILE A 1 210 ? -22.751 26.930 5.655 1.00 65.56 210 ILE A N 1
ATOM 1714 C CA . ILE A 1 210 ? -24.047 26.746 6.329 1.00 65.56 210 ILE A CA 1
ATOM 1715 C C . ILE A 1 210 ? -24.083 27.514 7.655 1.00 65.56 210 ILE A C 1
ATOM 1717 O O . ILE A 1 210 ? -25.044 28.238 7.917 1.00 65.56 210 ILE A O 1
ATOM 1721 N N . TYR A 1 211 ? -23.038 27.398 8.478 1.00 64.38 211 TYR A N 1
ATOM 1722 C CA . TYR A 1 211 ? -22.961 28.097 9.761 1.00 64.38 211 TYR A CA 1
ATOM 1723 C C . TYR A 1 211 ? -22.999 29.622 9.587 1.00 64.38 211 TYR A C 1
ATOM 1725 O O . TYR A 1 211 ? -23.749 30.311 10.279 1.00 64.38 211 TYR A O 1
ATOM 1733 N N . ASN A 1 212 ? -22.242 30.155 8.626 1.00 63.88 212 ASN A N 1
ATOM 1734 C CA . ASN A 1 212 ? -22.228 31.587 8.333 1.00 63.88 212 ASN A CA 1
ATOM 1735 C C . ASN A 1 212 ? -23.571 32.078 7.783 1.00 63.88 212 ASN A C 1
ATOM 1737 O O . ASN A 1 212 ? -24.000 33.179 8.122 1.00 63.88 212 ASN A O 1
ATOM 1741 N N . ARG A 1 213 ? -24.263 31.265 6.979 1.00 62.06 213 ARG A N 1
ATOM 1742 C CA . ARG A 1 213 ? -25.597 31.599 6.475 1.00 62.06 213 ARG A CA 1
ATOM 1743 C C . ARG A 1 213 ? -26.638 31.658 7.593 1.00 62.06 213 ARG A C 1
ATOM 1745 O O . ARG A 1 213 ? -27.345 32.652 7.684 1.00 62.06 213 ARG A O 1
ATOM 1752 N N . ILE A 1 214 ? -26.669 30.664 8.483 1.00 66.94 214 ILE A N 1
ATOM 1753 C CA . ILE A 1 214 ? -27.583 30.644 9.640 1.00 66.94 214 ILE A CA 1
ATOM 1754 C C . ILE A 1 214 ? -27.304 31.826 10.577 1.00 66.94 214 ILE A C 1
ATOM 1756 O O . ILE A 1 214 ? -28.231 32.452 11.077 1.00 66.94 214 ILE A O 1
ATOM 1760 N N . ARG A 1 215 ? -26.029 32.168 10.794 1.00 62.19 215 ARG A N 1
ATOM 1761 C CA . ARG A 1 215 ? -25.640 33.303 11.641 1.00 62.19 215 ARG A CA 1
ATOM 1762 C C . ARG A 1 215 ? -26.028 34.664 11.055 1.00 62.19 215 ARG A C 1
ATOM 1764 O O . ARG A 1 215 ? -26.245 35.588 11.823 1.00 62.19 215 ARG A O 1
ATOM 1771 N N . ASN A 1 216 ? -26.081 34.795 9.732 1.00 59.16 216 ASN A N 1
ATOM 1772 C CA . ASN A 1 216 ? -26.487 36.034 9.061 1.00 59.16 216 ASN A CA 1
ATOM 1773 C C . ASN A 1 216 ? -28.015 36.154 8.893 1.00 59.16 216 ASN A C 1
ATOM 1775 O O . ASN A 1 216 ? -28.498 37.216 8.510 1.00 59.16 216 ASN A O 1
ATOM 1779 N N . GLU A 1 217 ? -28.760 35.072 9.139 1.00 60.72 217 GLU A N 1
ATOM 1780 C CA . GLU A 1 217 ? -30.230 35.016 9.105 1.00 60.72 217 GLU A CA 1
ATOM 1781 C C . GLU A 1 217 ? -30.866 35.150 10.515 1.00 60.72 217 GLU A C 1
ATOM 1783 O O . GLU A 1 217 ? -32.093 35.157 10.627 1.00 60.72 217 GLU A O 1
ATOM 1788 N N . LEU A 1 218 ? -30.050 35.292 11.574 1.00 48.66 218 LEU A N 1
ATOM 1789 C CA . LEU A 1 218 ? -30.434 35.562 12.974 1.00 48.66 218 LEU A CA 1
ATOM 1790 C C . LEU A 1 218 ? -30.002 36.970 13.405 1.00 48.66 218 LEU A C 1
ATOM 1792 O O . LEU A 1 218 ? -30.761 37.590 14.183 1.00 48.66 218 LEU A O 1
#

Radius of gyration: 19.66 Å; chains: 1; bounding box: 58×52×47 Å

Secondary structure (DSSP, 8-state):
--TT---TT--SS-----HHHHHHS--SSSSS--TTEEEEESSHHHHHHHHHHHSTT-SEEEEEEE---TTEEEHHHHHGGG-S-GGG-EEEEET---GGGEEEEEEEETTEEEEEEEE-TT--HHHHTT--PPPHHHHHTT----TT-GGGGSTTGGGTPPTTTT---TTTSHHHHHHHHHHHHHHHHHHHHHHHHHHHHHHHHHHHHHHHHHHH--

Organism: Escherichia coli (NCBI:txid562)

Foldseek 3Di:
DAPPDDDLPDPVGQFAAALLCQLVDDLALHQRRHRQKGKDAPDPVLQLVVCCVRVLVDQKDKDWDFFAAQQKDQSCLQCPPSRPCVVSRIIIGGNYGDLLRTQFIWMAGSSRTPPDTGGDPSHDCVVRVPHHYHDSVLRLLLNRDFQCDCSCVDPPNVVNQFFLRNDPPPPPSRVVSSVRSSVSSVVVSVVVVVVVCCVRVVVVVVVVVVVVVVVVVD